Protein AF-A0A6A2ZGZ4-F1 (afdb_monomer_lite)

Secondary structure (DSSP, 8-state):
--------SSHHHHHHHHHHHHHHHHHTTS--PPP-----------------------------------------------PPP-PPP----------------------S-SSHHHHHHHHHHHHHHHHHHHHHHHHHHHHHHHHHHHHHHHHHHHHHHHHHHHHHHHHHHHHHHHHHHHHHHHHHHHHHHHHHHHHHHHHHHHHHHHHHHHHHHHHHHHHHHHHHHHHHHHHHHHHHHHHHHHHHHHHHHHHHHHHHHHHTT-

pLDDT: mean 76.28, std 23.58, range [39.62, 98.88]

Sequence (266 aa):
MSKNSSSSSSFASASISASQDYYYASQARFGFYPPYHTSIGLRRLGLEAHGTQVDSVTTVMASNTISISSPYFECGSQSVFSAPPLEQPNEDEDDNDPTGSIHPATPLQAEFRKGGDAHLIREIEALKAKLEELETDCNELSDENLELLLKIKETNGGIAELEAEVTIVVNELAQKRTDIQTLETTMQSKEVEIMELRLNRSKLEVKCKSLRREITELQATNETLIEECNSIKQLAEELRKEKSQLEEHCANPEDKLRGFYITDTV

Structure (mmCIF, N/CA/C/O backbone):
data_AF-A0A6A2ZGZ4-F1
#
_entry.id   AF-A0A6A2ZGZ4-F1
#
loop_
_atom_site.group_PDB
_atom_site.id
_atom_site.type_symbol
_atom_site.label_atom_id
_atom_site.label_alt_id
_atom_site.label_comp_id
_atom_site.label_asym_id
_atom_site.label_entity_id
_atom_site.label_seq_id
_atom_site.pdbx_PDB_ins_code
_atom_site.Cartn_x
_atom_site.Cartn_y
_atom_site.Cartn_z
_atom_site.occupancy
_atom_site.B_iso_or_equiv
_atom_site.auth_seq_id
_atom_site.auth_comp_id
_atom_site.auth_asym_id
_atom_site.auth_atom_id
_atom_site.pdbx_PDB_model_num
ATOM 1 N N . MET A 1 1 ? -37.500 21.120 48.256 1.00 44.12 1 MET A N 1
ATOM 2 C CA . MET A 1 1 ? -36.199 21.704 47.859 1.00 44.12 1 MET A CA 1
ATOM 3 C C . MET A 1 1 ? -35.855 21.149 46.486 1.00 44.12 1 MET A C 1
ATOM 5 O O . MET A 1 1 ? -35.441 20.006 46.394 1.00 44.12 1 MET A O 1
ATOM 9 N N . SER A 1 2 ? -36.125 21.915 45.428 1.00 48.38 2 SER A N 1
ATOM 10 C CA . SER A 1 2 ? -35.903 21.500 44.036 1.00 48.38 2 SER A CA 1
ATOM 11 C C . SER A 1 2 ? -34.539 21.982 43.560 1.00 48.38 2 SER A C 1
ATOM 13 O O . SER A 1 2 ? -34.285 23.185 43.620 1.00 48.38 2 SER A O 1
ATOM 15 N N . LYS A 1 3 ? -33.682 21.078 43.071 1.00 51.94 3 LYS A N 1
ATOM 16 C CA . LYS A 1 3 ? -32.494 21.441 42.286 1.00 51.94 3 LYS A CA 1
ATOM 17 C C . LYS A 1 3 ? -32.239 20.439 41.152 1.00 51.94 3 LYS A C 1
ATOM 19 O O . LYS A 1 3 ? -31.804 19.322 41.383 1.00 51.94 3 LYS A O 1
ATOM 24 N N . ASN A 1 4 ? -32.506 20.942 39.949 1.00 45.28 4 ASN A N 1
ATOM 25 C CA . ASN A 1 4 ? -31.699 20.886 38.729 1.00 45.28 4 ASN A CA 1
ATOM 26 C C . ASN A 1 4 ? -31.278 19.525 38.154 1.00 45.28 4 ASN A C 1
ATOM 28 O O . ASN A 1 4 ? -30.221 18.988 38.466 1.00 45.28 4 ASN A O 1
ATOM 32 N N . SER A 1 5 ? -32.041 19.100 37.149 1.00 58.09 5 SER A N 1
ATOM 33 C CA . SER A 1 5 ? -31.683 18.127 36.119 1.00 58.09 5 SER A CA 1
ATOM 34 C C . SER A 1 5 ? -31.659 18.825 34.754 1.00 58.09 5 SER A C 1
ATOM 36 O O . SER A 1 5 ? -32.717 19.219 34.273 1.00 58.09 5 SER A O 1
ATOM 38 N N . SER A 1 6 ? -30.482 19.023 34.138 1.00 5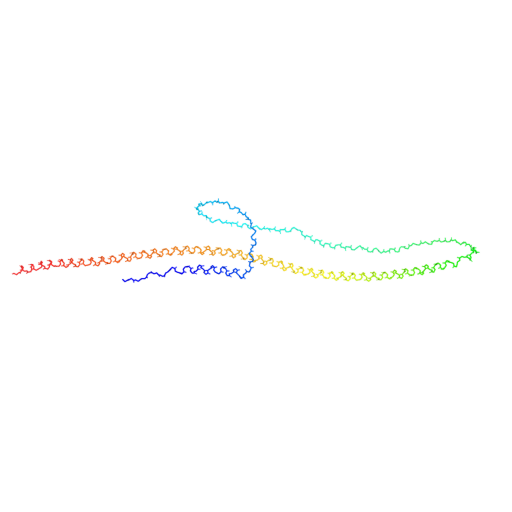4.91 6 SER A N 1
ATOM 39 C CA . SER A 1 6 ? -30.297 19.165 32.668 1.00 54.91 6 SER A CA 1
ATOM 40 C C . SER A 1 6 ? -28.887 19.646 32.286 1.00 54.91 6 SER A C 1
ATOM 42 O O . SER A 1 6 ? -28.683 20.824 32.007 1.00 54.91 6 SER A O 1
ATOM 44 N N . SER A 1 7 ? -27.888 18.753 32.223 1.00 53.38 7 SER A N 1
ATOM 45 C CA . SER A 1 7 ? -26.641 19.018 31.466 1.00 53.38 7 SER A CA 1
ATOM 46 C C . SER A 1 7 ? -25.874 17.724 31.131 1.00 53.38 7 SER A C 1
ATOM 48 O O . SER A 1 7 ? -24.863 17.425 31.756 1.00 53.38 7 SER A O 1
ATOM 50 N N . SER A 1 8 ? -26.323 16.913 30.166 1.00 51.22 8 SER A N 1
ATOM 51 C CA . SER A 1 8 ? -25.522 15.737 29.752 1.00 51.22 8 SER A CA 1
ATOM 52 C C . SER A 1 8 ? -25.652 15.271 28.294 1.00 51.22 8 SER A C 1
ATOM 54 O O . SER A 1 8 ? -24.999 14.301 27.927 1.00 51.22 8 SER A O 1
ATOM 56 N N . SER A 1 9 ? -26.383 15.965 27.409 1.00 50.72 9 SER A N 1
ATOM 57 C CA . SER A 1 9 ? -26.559 15.511 26.010 1.00 50.72 9 SER A CA 1
ATOM 58 C C . SER A 1 9 ? -25.683 16.205 24.950 1.00 50.72 9 SER A C 1
ATOM 60 O O . SER A 1 9 ? -25.812 15.901 23.769 1.00 50.72 9 SER A O 1
ATOM 62 N N . SER A 1 10 ? -24.771 17.111 25.326 1.00 51.66 10 SER A N 1
ATOM 63 C CA . SER A 1 10 ? -24.031 17.955 24.361 1.00 51.66 10 SER A CA 1
ATOM 64 C C . SER A 1 10 ? -22.701 17.360 23.851 1.00 51.66 10 SER A C 1
ATOM 66 O O . SER A 1 10 ? -22.228 17.714 22.774 1.00 51.66 10 SER A O 1
ATOM 68 N N . PHE A 1 11 ? -22.091 16.406 24.564 1.00 50.50 11 PHE A N 1
ATOM 69 C CA . PHE A 1 11 ? -20.729 15.951 24.233 1.00 50.50 11 PHE A CA 1
ATOM 70 C C . PHE A 1 11 ? -20.638 14.908 23.104 1.00 50.50 11 PHE A C 1
ATOM 72 O O . PHE A 1 11 ? -19.572 14.749 22.512 1.00 50.50 11 PHE A O 1
ATOM 79 N N . ALA A 1 12 ? -21.729 14.216 22.763 1.00 50.53 12 ALA A N 1
ATOM 80 C CA . ALA A 1 12 ? -21.699 13.171 21.733 1.00 50.53 12 ALA A CA 1
ATOM 81 C C . ALA A 1 12 ? -21.715 13.733 20.297 1.00 50.53 12 ALA A C 1
ATOM 83 O O . ALA A 1 12 ? -21.123 13.141 19.397 1.00 50.53 12 ALA A O 1
ATOM 84 N N . SER A 1 13 ? -22.332 14.897 20.081 1.00 48.72 13 SER A N 1
ATOM 85 C CA . SER A 1 13 ? -22.483 15.486 18.743 1.00 48.72 13 SER A CA 1
ATOM 86 C C . SER A 1 13 ? -21.216 16.198 18.254 1.00 48.72 13 SER A C 1
ATOM 88 O O . SER A 1 13 ? -20.946 16.220 17.057 1.00 48.72 13 SER A O 1
ATOM 90 N N . ALA A 1 14 ? -20.389 16.719 19.167 1.00 48.56 14 ALA A N 1
ATOM 91 C CA . ALA A 1 14 ? -19.149 17.418 18.816 1.00 48.56 14 ALA A CA 1
ATOM 92 C C . ALA A 1 14 ? -18.042 16.478 18.292 1.00 48.56 14 ALA A C 1
ATOM 94 O O . ALA A 1 14 ? -17.164 16.905 17.546 1.00 48.56 14 ALA A O 1
ATOM 95 N N . SER A 1 15 ? -18.087 15.187 18.642 1.00 49.72 15 SER A N 1
ATOM 96 C CA . SER A 1 15 ? -17.051 14.221 18.250 1.00 49.72 15 SER A CA 1
ATOM 97 C C . SER A 1 15 ? -17.233 13.682 16.822 1.00 49.72 15 SER A C 1
ATOM 99 O O . SER A 1 15 ? -16.262 13.256 16.201 1.00 49.72 15 SER A O 1
ATOM 101 N N . ILE A 1 16 ? -18.448 13.756 16.265 1.00 50.38 16 ILE A N 1
ATOM 102 C CA . ILE A 1 16 ? -18.738 13.291 14.899 1.00 50.38 16 ILE A CA 1
ATOM 103 C C . ILE A 1 16 ? -18.297 14.337 13.860 1.00 50.38 16 ILE A C 1
ATOM 105 O O . ILE A 1 16 ? -17.624 13.971 12.895 1.00 50.38 16 ILE A O 1
ATOM 109 N N . SER A 1 17 ? -18.550 15.632 14.092 1.00 52.84 17 SER A N 1
ATOM 110 C CA . SER A 1 17 ? -18.173 16.700 13.146 1.00 52.84 17 SER A CA 1
ATOM 111 C C . SER A 1 17 ? -16.658 16.851 12.961 1.00 52.84 17 SER A C 1
ATOM 113 O O . SER A 1 17 ? -16.195 16.981 11.832 1.00 52.84 17 SER A O 1
ATOM 115 N N . ALA A 1 18 ? -15.859 16.708 14.025 1.00 53.66 18 ALA A N 1
ATOM 116 C CA . ALA A 1 18 ? -14.399 16.823 13.926 1.00 53.66 18 ALA A CA 1
ATOM 117 C C . ALA A 1 18 ? -13.746 15.710 13.076 1.00 53.66 18 ALA A C 1
ATOM 119 O O . ALA A 1 18 ? -12.681 15.914 12.495 1.00 53.66 18 ALA A O 1
ATOM 120 N N . SER A 1 19 ? -14.380 14.535 12.976 1.00 54.47 19 SER A N 1
ATOM 121 C CA . SER A 1 19 ? -13.875 13.428 12.149 1.00 54.47 19 SER A CA 1
ATOM 122 C C . SER A 1 19 ? -14.155 13.621 10.654 1.00 54.47 19 SER A C 1
ATOM 124 O O . SER A 1 19 ? -13.390 13.150 9.812 1.00 54.47 19 SER A O 1
ATOM 126 N N . GLN A 1 20 ? -15.219 14.355 10.322 1.00 52.62 20 GLN A N 1
ATOM 127 C CA . GLN A 1 20 ? -15.644 14.601 8.947 1.00 52.62 20 GLN A CA 1
ATOM 128 C C . GLN A 1 20 ? -14.815 15.722 8.302 1.00 52.62 20 GLN A C 1
ATOM 130 O O . GLN A 1 20 ? -14.422 15.605 7.140 1.00 52.62 20 GLN A O 1
ATOM 135 N N . ASP A 1 21 ? -14.428 16.731 9.087 1.00 52.94 21 ASP A N 1
ATOM 136 C CA . ASP A 1 21 ? -13.554 17.819 8.631 1.00 52.94 21 ASP A CA 1
ATOM 137 C C . ASP A 1 21 ? -12.118 17.337 8.340 1.00 52.94 21 ASP A C 1
ATOM 139 O O . ASP A 1 21 ? -11.475 17.810 7.400 1.00 52.94 21 ASP A O 1
ATOM 143 N N . TYR A 1 22 ? -11.627 16.323 9.065 1.00 56.28 22 TYR A N 1
ATOM 144 C CA . TYR A 1 22 ? -10.311 15.721 8.798 1.00 56.28 22 TYR A CA 1
ATOM 145 C C . TYR A 1 22 ? -10.276 14.915 7.488 1.00 56.28 22 TYR A C 1
ATOM 147 O O . TYR A 1 22 ? -9.238 14.849 6.820 1.00 56.28 22 TYR A O 1
ATOM 155 N N . TYR A 1 23 ? -11.408 14.329 7.086 1.00 55.38 23 TYR A N 1
ATOM 156 C CA . TYR A 1 23 ? -11.523 13.574 5.835 1.00 55.38 23 TYR A CA 1
ATOM 157 C C . TYR A 1 23 ? -11.521 14.492 4.599 1.00 55.38 23 TYR A C 1
ATOM 159 O O . TYR A 1 23 ? -10.904 14.163 3.588 1.00 55.38 23 TYR A O 1
ATOM 167 N N . TYR A 1 24 ? -12.123 15.683 4.687 1.00 57.22 24 TYR A N 1
ATOM 168 C CA . TYR A 1 24 ? -12.085 16.657 3.588 1.00 57.22 24 TYR A CA 1
ATOM 169 C C . TYR A 1 24 ? -10.772 17.455 3.529 1.00 57.22 24 TYR A C 1
ATOM 171 O O . TYR A 1 24 ? -10.278 17.738 2.437 1.00 57.22 24 TYR A O 1
ATOM 179 N N . ALA A 1 25 ? -10.141 17.754 4.669 1.00 57.72 25 ALA A N 1
ATOM 180 C CA . ALA A 1 25 ? -8.853 18.456 4.689 1.00 57.72 25 ALA A CA 1
ATOM 181 C C . ALA A 1 25 ? -7.685 17.611 4.135 1.00 57.72 25 ALA A C 1
ATOM 183 O O . ALA A 1 25 ? -6.720 18.159 3.601 1.00 57.72 25 ALA A O 1
ATOM 184 N N . SER A 1 26 ? -7.772 16.279 4.218 1.00 54.78 26 SER A N 1
ATOM 185 C CA . SER A 1 26 ? -6.750 15.368 3.683 1.00 54.78 26 SER A CA 1
ATOM 186 C C . SER A 1 26 ? -6.832 15.181 2.159 1.00 54.78 26 SER A C 1
ATOM 188 O O . SER A 1 26 ? -5.796 14.970 1.529 1.00 54.78 26 SER A O 1
ATOM 190 N N . GLN A 1 27 ? -8.005 15.375 1.539 1.00 54.06 27 GLN A N 1
ATOM 191 C CA . GLN A 1 27 ? -8.154 15.367 0.072 1.00 54.06 27 GLN A CA 1
ATOM 192 C C . GLN A 1 27 ? -7.595 16.626 -0.610 1.00 54.06 27 GLN A C 1
ATOM 194 O O . GLN A 1 27 ? -7.210 16.571 -1.772 1.00 54.06 27 GLN A O 1
ATOM 199 N N . ALA A 1 28 ? -7.481 17.754 0.099 1.00 55.34 28 ALA A N 1
ATOM 200 C CA . ALA A 1 28 ? -6.972 18.999 -0.486 1.00 55.34 28 ALA A CA 1
ATOM 201 C C . ALA A 1 28 ? -5.435 19.048 -0.625 1.00 55.34 28 ALA A C 1
ATOM 203 O O . ALA A 1 28 ? -4.909 19.934 -1.297 1.00 55.34 28 ALA A O 1
ATOM 204 N N . ARG A 1 29 ? -4.695 18.126 0.012 1.00 53.16 29 ARG A N 1
ATOM 205 C CA . ARG A 1 29 ? -3.217 18.147 0.044 1.00 53.16 29 ARG A CA 1
ATOM 206 C C . ARG A 1 29 ? -2.537 17.146 -0.883 1.00 53.16 29 ARG A C 1
ATOM 208 O O . ARG A 1 29 ? -1.363 17.323 -1.191 1.00 53.16 29 ARG A O 1
ATOM 215 N N . PHE A 1 30 ? -3.263 16.138 -1.347 1.00 51.88 30 PHE A N 1
ATOM 216 C CA . PHE A 1 30 ? -2.820 15.241 -2.406 1.00 51.88 30 PHE A CA 1
ATOM 217 C C . PHE A 1 30 ? -3.716 15.503 -3.606 1.00 51.88 30 PHE A C 1
ATOM 219 O O . PHE A 1 30 ? -4.877 15.115 -3.589 1.00 51.88 30 PHE A O 1
ATOM 226 N N . GLY A 1 31 ? -3.194 16.209 -4.612 1.00 47.81 31 GLY A N 1
ATOM 227 C CA . GLY A 1 31 ? -3.892 16.549 -5.853 1.00 47.81 31 GLY A CA 1
ATOM 228 C C . GLY A 1 31 ? -4.249 15.321 -6.691 1.00 47.81 31 GLY A C 1
ATOM 229 O O . GLY A 1 31 ? -3.708 15.122 -7.775 1.00 47.81 31 GLY A O 1
ATOM 230 N N . PHE A 1 32 ? -5.164 14.497 -6.190 1.00 52.84 32 PHE A N 1
ATOM 231 C CA . PHE A 1 32 ? -5.819 13.458 -6.956 1.00 52.84 32 PHE A CA 1
ATOM 232 C C . PHE A 1 32 ? -6.836 14.136 -7.867 1.00 52.84 32 PHE A C 1
ATOM 234 O O . PHE A 1 32 ? -7.884 14.612 -7.431 1.00 52.84 32 PHE A O 1
ATOM 241 N N . TYR A 1 33 ? -6.490 14.198 -9.149 1.00 54.84 33 TYR A N 1
ATOM 242 C CA . TYR A 1 33 ? -7.451 14.431 -10.216 1.00 54.84 33 TYR A CA 1
ATOM 243 C C . TYR A 1 33 ? -8.665 13.508 -10.009 1.00 54.84 33 TYR A C 1
ATOM 245 O O . TYR A 1 33 ? -8.472 12.305 -9.798 1.00 54.84 33 TYR A O 1
ATOM 253 N N . PRO A 1 34 ? -9.908 14.020 -10.073 1.00 54.41 34 PRO A N 1
ATOM 254 C CA . PRO A 1 34 ? -11.071 13.151 -10.076 1.00 54.41 34 PRO A CA 1
ATOM 255 C C . PRO A 1 34 ? -10.994 12.238 -11.311 1.00 54.41 34 PRO A C 1
ATOM 257 O O . PRO A 1 34 ? -10.660 12.712 -12.403 1.00 54.41 34 PRO A O 1
ATOM 260 N N . PRO A 1 35 ? -11.278 10.934 -11.168 1.00 56.50 35 PRO A N 1
ATOM 261 C CA . PRO A 1 35 ? -11.291 10.029 -12.300 1.00 56.50 35 PRO A CA 1
ATOM 262 C C . PRO A 1 35 ? -12.404 10.470 -13.251 1.00 56.50 35 PRO A C 1
ATOM 264 O O . PRO A 1 35 ? -13.530 10.745 -12.832 1.00 56.50 35 PRO A O 1
ATOM 267 N N . TYR A 1 36 ? -12.092 10.539 -14.543 1.00 51.44 36 TYR A N 1
ATOM 268 C CA . TYR A 1 36 ? -13.096 10.680 -15.588 1.00 51.44 36 TYR A CA 1
ATOM 269 C C . TYR A 1 36 ? -14.053 9.487 -15.497 1.00 51.44 36 TYR A C 1
ATOM 271 O O . TYR A 1 36 ? -13.779 8.405 -16.010 1.00 51.44 36 TYR A O 1
ATOM 279 N N . HIS A 1 37 ? -15.178 9.670 -14.812 1.00 41.06 37 HIS A N 1
ATOM 280 C CA . HIS A 1 37 ? -16.272 8.719 -14.841 1.00 41.06 37 HIS A CA 1
ATOM 281 C C . HIS A 1 37 ? -16.877 8.749 -16.245 1.00 41.06 37 HIS A C 1
ATOM 283 O O . HIS A 1 37 ? -17.652 9.642 -16.597 1.00 41.06 37 HIS A O 1
ATOM 289 N N . THR A 1 38 ? -16.526 7.758 -17.063 1.00 47.50 38 THR A N 1
ATOM 290 C CA . THR A 1 38 ? -17.286 7.418 -18.261 1.00 47.50 38 THR A CA 1
ATOM 291 C C . THR A 1 38 ? -18.704 7.082 -17.809 1.00 47.50 38 THR A C 1
ATOM 293 O O . THR A 1 38 ? -18.952 6.070 -17.156 1.00 47.50 38 THR A O 1
ATOM 296 N N . SER A 1 39 ? -19.634 7.989 -18.088 1.00 44.69 39 SER A N 1
ATOM 297 C CA . SER A 1 39 ? -21.032 7.865 -17.697 1.00 44.69 39 SER A CA 1
ATOM 298 C C . SER A 1 39 ? -21.705 6.797 -18.559 1.00 44.69 39 SER A C 1
ATOM 300 O O . SER A 1 39 ? -22.273 7.097 -19.607 1.00 44.69 39 SER A O 1
ATOM 302 N N . ILE A 1 40 ? -21.641 5.534 -18.132 1.00 44.53 40 ILE A N 1
ATOM 303 C CA . ILE A 1 40 ? -22.536 4.491 -18.639 1.00 44.53 40 ILE A CA 1
ATOM 304 C C . ILE A 1 40 ? -23.911 4.765 -18.029 1.00 44.53 40 ILE A C 1
ATOM 306 O O . ILE A 1 40 ? -24.164 4.512 -16.852 1.00 44.53 40 ILE A O 1
ATOM 310 N N . GLY A 1 41 ? -24.791 5.347 -18.843 1.00 44.47 41 GLY A N 1
ATOM 311 C CA . GLY A 1 41 ? -26.184 5.597 -18.503 1.00 44.47 41 GLY A CA 1
ATOM 312 C C . GLY A 1 41 ? -26.950 4.291 -18.307 1.00 44.47 41 GLY A C 1
ATOM 313 O O . GLY A 1 41 ? -27.527 3.753 -19.250 1.00 44.47 41 GLY A O 1
ATOM 314 N N . LEU A 1 42 ? -26.998 3.800 -17.070 1.00 43.66 42 LEU A N 1
ATOM 315 C CA . LEU A 1 42 ? -27.951 2.778 -16.656 1.00 43.66 42 LEU A CA 1
ATOM 316 C C . LEU A 1 42 ? -29.307 3.443 -16.409 1.00 43.66 42 LEU A C 1
ATOM 318 O O . LEU A 1 42 ? -29.495 4.216 -15.467 1.00 43.66 42 LEU A O 1
ATOM 322 N N . ARG A 1 43 ? -30.260 3.158 -17.302 1.00 45.44 43 ARG A N 1
ATOM 323 C CA . ARG A 1 43 ? -31.654 3.574 -17.149 1.00 45.44 43 ARG A CA 1
ATOM 324 C C . ARG A 1 43 ? -32.227 2.966 -15.874 1.00 45.44 43 ARG A C 1
ATOM 326 O O . ARG A 1 43 ? -32.240 1.755 -15.685 1.00 45.44 43 ARG A O 1
ATOM 333 N N . ARG A 1 44 ? -32.739 3.867 -15.045 1.00 43.59 44 ARG A N 1
ATOM 334 C CA . ARG A 1 44 ? -33.571 3.645 -13.868 1.00 43.59 44 ARG A CA 1
ATOM 335 C C . ARG A 1 44 ? -34.799 2.799 -14.238 1.00 43.59 44 ARG A C 1
ATOM 337 O O . ARG A 1 44 ? -35.734 3.321 -14.837 1.00 43.59 44 ARG A O 1
ATOM 344 N N . LEU A 1 45 ? -34.805 1.522 -13.861 1.00 48.12 45 LEU A N 1
ATOM 345 C CA . LEU A 1 45 ? -36.042 0.769 -13.653 1.00 48.12 45 LEU A CA 1
ATOM 346 C C . LEU A 1 45 ? -36.421 0.931 -12.182 1.00 48.12 45 LEU A C 1
ATOM 348 O O . LEU A 1 45 ? -35.658 0.565 -11.290 1.00 48.12 45 LEU A O 1
ATOM 352 N N . GLY A 1 46 ? -37.562 1.577 -11.948 1.00 49.84 46 GLY A N 1
ATOM 353 C CA . GLY A 1 46 ? -38.152 1.706 -10.626 1.00 49.84 46 GLY A CA 1
ATOM 354 C C . GLY A 1 46 ? -38.644 0.347 -10.147 1.00 49.84 46 GLY A C 1
ATOM 355 O O . GLY A 1 46 ? -39.453 -0.288 -10.817 1.00 49.84 46 GLY A O 1
ATOM 356 N N . LEU A 1 47 ? -38.152 -0.075 -8.989 1.00 44.72 47 LEU A N 1
ATOM 357 C CA . LEU A 1 47 ? -38.745 -1.134 -8.190 1.00 44.72 47 LEU A CA 1
ATOM 358 C C . LEU A 1 47 ? -38.889 -0.586 -6.776 1.00 44.72 47 LEU A C 1
ATOM 360 O O . LEU A 1 47 ? -37.916 -0.202 -6.125 1.00 44.72 47 LEU A O 1
ATOM 364 N N . GLU A 1 48 ? -40.151 -0.439 -6.398 1.00 47.47 48 GLU A N 1
ATOM 365 C CA . GLU A 1 48 ? -40.616 0.065 -5.120 1.00 47.47 48 GLU A CA 1
ATOM 366 C C . GLU A 1 48 ? -40.322 -0.924 -3.987 1.00 47.47 48 GLU A C 1
ATOM 368 O O . GLU A 1 48 ? -40.065 -2.110 -4.188 1.00 47.47 48 GLU A O 1
ATOM 373 N N . ALA A 1 49 ? -40.325 -0.357 -2.786 1.00 53.59 49 ALA A N 1
ATOM 374 C CA . ALA A 1 49 ? -39.937 -0.929 -1.513 1.00 53.59 49 ALA A CA 1
ATOM 375 C C . ALA A 1 49 ? -40.552 -2.298 -1.188 1.00 53.59 49 ALA A C 1
ATOM 377 O O . ALA A 1 49 ? -41.742 -2.502 -1.370 1.00 53.59 49 ALA A O 1
ATOM 378 N N . HIS A 1 50 ? -39.771 -3.147 -0.517 1.00 39.94 50 HIS A N 1
ATOM 379 C CA . HIS A 1 50 ? -40.163 -3.720 0.770 1.00 39.94 50 HIS A CA 1
ATOM 380 C C . HIS A 1 50 ? -38.902 -4.092 1.555 1.00 39.94 50 HIS A C 1
ATOM 382 O O . HIS A 1 50 ? -37.966 -4.688 1.027 1.00 39.94 50 HIS A O 1
ATOM 388 N N . GLY A 1 51 ? -38.858 -3.644 2.809 1.00 53.59 51 GLY A N 1
ATOM 389 C CA . GLY A 1 51 ? -37.731 -3.852 3.700 1.00 53.59 51 GLY A CA 1
ATOM 390 C C . GLY A 1 51 ? -37.624 -5.299 4.150 1.00 53.59 51 GLY A C 1
ATOM 391 O O . GLY A 1 51 ? -38.549 -5.826 4.759 1.00 53.59 51 GLY A O 1
ATOM 392 N N . THR A 1 52 ? -36.445 -5.875 3.942 1.00 47.25 52 THR A N 1
ATOM 393 C CA . THR A 1 52 ? -35.931 -6.965 4.763 1.00 47.25 52 THR A CA 1
ATOM 394 C C . THR A 1 52 ? -34.407 -6.951 4.702 1.00 47.25 52 THR A C 1
ATOM 396 O O . THR A 1 52 ? -33.805 -6.922 3.634 1.00 47.25 52 THR A O 1
ATOM 399 N N . GLN A 1 53 ? -33.827 -6.879 5.897 1.00 51.28 53 GLN A N 1
ATOM 400 C CA . GLN A 1 53 ? -32.488 -7.285 6.320 1.00 51.28 53 GLN A CA 1
ATOM 401 C C . GLN A 1 53 ? -31.642 -7.992 5.243 1.00 51.28 53 GLN A C 1
ATOM 403 O O . GLN A 1 53 ? -31.925 -9.126 4.870 1.00 51.28 53 GLN A O 1
ATOM 408 N N . VAL A 1 54 ? -30.588 -7.321 4.770 1.00 39.62 54 VAL A N 1
ATOM 409 C CA . VAL A 1 54 ? -29.598 -7.908 3.859 1.00 39.62 54 VAL A CA 1
ATOM 410 C C . VAL A 1 54 ? -28.370 -8.288 4.674 1.00 39.62 54 VAL A C 1
ATOM 412 O O . VAL A 1 54 ? -27.628 -7.423 5.145 1.00 39.62 54 VAL A O 1
ATOM 415 N N . ASP A 1 55 ? -28.201 -9.596 4.850 1.00 43.97 55 ASP A N 1
ATOM 416 C CA . ASP A 1 55 ? -26.967 -10.221 5.300 1.00 43.97 55 ASP A CA 1
ATOM 417 C C . ASP A 1 55 ? -25.797 -9.806 4.402 1.00 43.97 55 ASP A C 1
ATOM 419 O O . ASP A 1 55 ? -25.916 -9.655 3.184 1.00 43.97 55 ASP A O 1
ATOM 423 N N . SER A 1 56 ? -24.647 -9.604 5.037 1.00 42.84 56 SER A N 1
ATOM 424 C CA . SER A 1 56 ? -23.396 -9.196 4.415 1.00 42.84 56 SER A CA 1
ATOM 425 C C . SER A 1 56 ? -22.994 -10.143 3.281 1.00 42.84 56 SER A C 1
ATOM 427 O O . SER A 1 56 ? -22.519 -11.252 3.525 1.00 42.84 56 SER A O 1
ATOM 429 N N . VAL A 1 57 ? -23.129 -9.682 2.038 1.00 41.91 57 VAL A N 1
ATOM 430 C CA . VAL A 1 57 ? -22.544 -10.336 0.867 1.00 41.91 57 VAL A CA 1
ATOM 431 C C . VAL A 1 57 ? -21.033 -10.126 0.918 1.00 41.91 57 VAL A C 1
ATOM 433 O O . VAL A 1 57 ? -20.513 -9.048 0.634 1.00 41.91 57 VAL A O 1
ATOM 436 N N . THR A 1 58 ? -20.326 -11.174 1.326 1.00 47.53 58 THR A N 1
ATOM 437 C CA . THR A 1 58 ? -18.879 -11.312 1.181 1.00 47.53 58 THR A CA 1
ATOM 438 C C . THR A 1 58 ? -18.557 -11.459 -0.306 1.00 47.53 58 THR A C 1
ATOM 440 O O . THR A 1 58 ? -18.562 -12.557 -0.857 1.00 47.53 58 THR A O 1
ATOM 443 N N . THR A 1 59 ? -18.305 -10.339 -0.978 1.00 55.16 59 THR A N 1
ATOM 444 C CA . THR A 1 59 ? -17.753 -10.325 -2.336 1.00 55.16 59 THR A CA 1
ATOM 445 C C . THR A 1 59 ? -16.304 -10.801 -2.276 1.00 55.16 59 THR A C 1
ATOM 447 O O . THR A 1 59 ? -15.402 -10.055 -1.899 1.00 55.16 59 THR A O 1
ATOM 450 N N . VAL A 1 60 ? -16.088 -12.068 -2.625 1.00 43.75 60 VAL A N 1
ATOM 451 C CA . VAL A 1 60 ? -14.764 -12.649 -2.856 1.00 43.75 60 VAL A CA 1
ATOM 452 C C . VAL A 1 60 ? -14.232 -12.067 -4.164 1.00 43.75 60 VAL A C 1
ATOM 454 O O . VAL A 1 60 ? -14.642 -12.468 -5.250 1.00 43.75 60 VAL A O 1
ATOM 457 N N . MET A 1 61 ? -13.342 -11.081 -4.060 1.00 46.91 61 MET A N 1
ATOM 458 C CA . MET A 1 61 ? -12.534 -10.625 -5.188 1.00 46.91 61 MET A CA 1
ATOM 459 C C . MET A 1 61 ? -11.533 -11.734 -5.518 1.00 46.91 61 MET A C 1
ATOM 461 O O . MET A 1 61 ? -10.530 -11.908 -4.830 1.00 46.91 61 MET A O 1
ATOM 465 N N . ALA A 1 62 ? -11.843 -12.528 -6.541 1.00 43.47 62 ALA A N 1
ATOM 466 C CA . ALA A 1 62 ? -10.904 -13.473 -7.118 1.00 43.47 62 ALA A CA 1
ATOM 467 C C . ALA A 1 62 ? -9.772 -12.691 -7.802 1.00 43.47 62 ALA A C 1
ATOM 469 O O . ALA A 1 62 ? -9.995 -11.969 -8.775 1.00 43.47 62 ALA A O 1
ATOM 470 N N . SER A 1 63 ? -8.561 -12.825 -7.267 1.00 40.53 63 SER A N 1
ATOM 471 C CA . SER A 1 63 ? -7.330 -12.318 -7.863 1.00 40.53 63 SER A CA 1
ATOM 472 C C . SER A 1 63 ? -7.096 -12.988 -9.218 1.00 40.53 63 SER A C 1
ATOM 474 O O . SER A 1 63 ? -6.621 -14.119 -9.288 1.00 40.53 63 SER A O 1
ATOM 476 N N . ASN A 1 64 ? -7.418 -12.285 -10.304 1.00 40.75 64 ASN A N 1
ATOM 477 C CA . ASN A 1 64 ? -6.963 -12.644 -11.643 1.00 40.75 64 ASN A CA 1
ATOM 478 C C . ASN A 1 64 ? -5.466 -12.325 -11.751 1.00 40.75 64 ASN A C 1
ATOM 480 O O . ASN A 1 64 ? -5.070 -11.212 -12.093 1.00 40.75 64 ASN A O 1
ATOM 484 N N . THR A 1 65 ? -4.625 -13.311 -11.462 1.00 43.62 65 THR A N 1
ATOM 485 C CA . THR A 1 65 ? -3.219 -13.321 -11.864 1.00 43.62 65 THR A CA 1
ATOM 486 C C . THR A 1 65 ? -3.145 -13.498 -13.379 1.00 43.62 65 THR A C 1
ATOM 488 O O . THR A 1 65 ? -3.167 -14.610 -13.904 1.00 43.62 65 THR A O 1
ATOM 491 N N . ILE A 1 66 ? -3.059 -12.388 -14.112 1.00 45.34 66 ILE A N 1
ATOM 492 C CA . ILE A 1 66 ? -2.678 -12.414 -15.527 1.00 45.34 66 ILE A CA 1
ATOM 493 C C . ILE A 1 66 ? -1.171 -12.690 -15.576 1.00 45.34 66 ILE A C 1
ATOM 495 O O . ILE A 1 66 ? -0.342 -11.781 -15.563 1.00 45.34 66 ILE A O 1
ATOM 499 N N . SER A 1 67 ? -0.812 -13.974 -15.595 1.00 45.06 67 SER A N 1
ATOM 500 C CA . SER A 1 67 ? 0.515 -14.432 -16.001 1.00 45.06 67 SER A CA 1
ATOM 501 C C . SER A 1 67 ? 0.697 -14.139 -17.487 1.00 45.06 67 SER A C 1
ATOM 503 O O . SER A 1 67 ? 0.378 -14.959 -18.343 1.00 45.06 67 SER A O 1
ATOM 505 N N . ILE A 1 68 ? 1.235 -12.963 -17.799 1.00 44.28 68 ILE A N 1
ATOM 506 C CA . ILE A 1 68 ? 1.822 -12.678 -19.110 1.00 44.28 68 ILE A CA 1
ATOM 507 C C . ILE A 1 68 ? 3.174 -13.395 -19.169 1.00 44.28 68 ILE A C 1
ATOM 509 O O . ILE A 1 68 ? 4.231 -12.827 -18.902 1.00 44.28 68 ILE A O 1
ATOM 513 N N . SER A 1 69 ? 3.116 -14.697 -19.457 1.00 43.78 69 SER A N 1
ATOM 514 C CA . SER A 1 69 ? 4.245 -15.429 -20.018 1.00 43.78 69 SER A CA 1
ATOM 515 C C . SER A 1 69 ? 4.494 -14.835 -21.401 1.00 43.78 69 SER A C 1
ATOM 517 O O . SER A 1 69 ? 3.709 -15.035 -22.326 1.00 43.78 69 SER A O 1
ATOM 519 N N . SER A 1 70 ? 5.532 -14.008 -21.500 1.00 43.22 70 SER A N 1
ATOM 520 C CA . SER A 1 70 ? 6.015 -13.477 -22.770 1.00 43.22 70 SER A CA 1
ATOM 521 C C . SER A 1 70 ? 6.670 -14.629 -23.536 1.00 43.22 70 SER A C 1
ATOM 523 O O . SER A 1 70 ? 7.653 -15.182 -23.034 1.00 43.22 70 SER A O 1
ATOM 525 N N . PRO A 1 71 ? 6.161 -15.031 -24.712 1.00 55.09 71 PRO A N 1
ATOM 526 C CA . PRO A 1 71 ? 6.821 -16.046 -25.504 1.00 55.09 71 PRO A CA 1
ATOM 527 C C . PRO A 1 71 ? 7.994 -15.396 -26.244 1.00 55.09 71 PRO A C 1
ATOM 529 O O . PRO A 1 71 ? 7.833 -14.366 -26.888 1.00 55.09 71 PRO A O 1
ATOM 532 N N . TYR A 1 72 ? 9.159 -16.031 -26.137 1.00 51.34 72 TYR A N 1
ATOM 533 C CA . TYR A 1 72 ? 10.219 -16.032 -27.144 1.00 51.34 72 TYR A CA 1
ATOM 534 C C . TYR A 1 72 ? 10.724 -14.676 -27.666 1.00 51.34 72 TYR A C 1
ATOM 536 O O . TYR A 1 72 ? 10.233 -14.134 -28.651 1.00 51.34 72 TYR A O 1
ATOM 544 N N . PHE A 1 73 ? 11.847 -14.233 -27.102 1.00 44.72 73 PHE A N 1
ATOM 545 C CA . PHE A 1 73 ? 12.883 -13.551 -27.879 1.00 44.72 73 PHE A CA 1
ATOM 546 C C . PHE A 1 73 ? 14.218 -14.266 -27.623 1.00 44.72 73 PHE A C 1
ATOM 548 O O . PHE A 1 73 ? 15.037 -13.847 -26.811 1.00 44.72 73 PHE A O 1
ATOM 555 N N . GLU A 1 74 ? 14.410 -15.407 -28.286 1.00 47.94 74 GLU A N 1
ATOM 556 C CA . GLU A 1 74 ? 15.744 -15.966 -28.522 1.00 47.94 74 GLU A CA 1
ATOM 557 C C . GLU A 1 74 ? 16.395 -15.128 -29.627 1.00 47.94 74 GLU A C 1
ATOM 559 O O . GLU A 1 74 ? 16.238 -15.404 -30.815 1.00 47.94 74 GLU A O 1
ATOM 564 N N . CYS A 1 75 ? 17.108 -14.066 -29.248 1.00 46.41 75 CYS A N 1
ATOM 565 C CA . CYS A 1 75 ? 18.039 -13.410 -30.161 1.00 46.41 75 CYS A CA 1
ATOM 566 C C . CYS A 1 75 ? 19.338 -14.226 -30.164 1.00 46.41 75 CYS A C 1
ATOM 568 O O . CYS A 1 75 ? 20.265 -13.979 -29.393 1.00 46.41 75 CYS A O 1
ATOM 570 N N . GLY A 1 76 ? 19.353 -15.281 -30.978 1.00 47.03 76 GLY A N 1
ATOM 571 C CA . GLY A 1 76 ? 20.547 -16.059 -31.274 1.00 47.03 76 GLY A CA 1
ATOM 572 C C . GLY A 1 76 ? 21.500 -15.256 -32.153 1.00 47.03 76 GLY A C 1
ATOM 573 O O . GLY A 1 76 ? 21.460 -15.365 -33.374 1.00 47.03 76 GLY A O 1
ATOM 574 N N . SER A 1 77 ? 22.386 -14.477 -31.538 1.00 52.75 77 SER A N 1
ATOM 575 C CA . SER A 1 77 ? 23.507 -13.836 -32.230 1.00 52.75 77 SER A CA 1
ATOM 576 C C . SER A 1 77 ? 24.653 -14.837 -32.419 1.00 52.75 77 SER A C 1
ATOM 578 O O . SER A 1 77 ? 25.669 -14.783 -31.731 1.00 52.75 77 SER A O 1
ATOM 580 N N . GLN A 1 78 ? 24.496 -15.778 -33.355 1.00 49.28 78 GLN A N 1
ATOM 581 C CA . GLN A 1 78 ? 25.630 -16.493 -33.948 1.00 49.28 78 GLN A CA 1
ATOM 582 C C . GLN A 1 78 ? 26.206 -15.631 -35.077 1.00 49.28 78 GLN A C 1
ATOM 584 O O . GLN A 1 78 ? 25.790 -15.735 -36.229 1.00 49.28 78 GLN A O 1
ATOM 589 N N . SER A 1 79 ? 27.173 -14.765 -34.761 1.00 52.31 79 SER A N 1
ATOM 590 C CA . SER A 1 79 ? 27.987 -14.116 -35.791 1.00 52.31 79 SER A CA 1
ATOM 591 C C . SER A 1 79 ? 29.043 -15.107 -36.291 1.00 52.31 79 SER A C 1
ATOM 593 O O . SER A 1 79 ? 30.152 -15.182 -35.764 1.00 52.31 79 SER A O 1
ATOM 595 N N . VAL A 1 80 ? 28.692 -15.891 -37.307 1.00 49.19 80 VAL A N 1
ATOM 596 C CA . VAL A 1 80 ? 29.642 -16.721 -38.061 1.00 49.19 80 VAL A CA 1
ATOM 597 C C . VAL A 1 80 ? 29.906 -16.036 -39.401 1.00 49.19 80 VAL A C 1
ATOM 599 O O . VAL A 1 80 ? 29.531 -16.528 -40.458 1.00 49.19 80 VAL A O 1
ATOM 602 N N . PHE A 1 81 ? 30.526 -14.855 -39.368 1.00 46.38 81 PHE A N 1
ATOM 603 C CA . PHE A 1 81 ? 31.160 -14.299 -40.564 1.00 46.38 81 PHE A CA 1
ATOM 604 C C . PHE A 1 81 ? 32.551 -14.921 -40.685 1.00 46.38 81 PHE A C 1
ATOM 606 O O . PHE A 1 81 ? 33.563 -14.346 -40.294 1.00 46.38 81 PHE A O 1
ATOM 613 N N . SER A 1 82 ? 32.587 -16.151 -41.194 1.00 48.31 82 SER A N 1
ATOM 614 C CA . SER A 1 82 ? 33.801 -16.701 -41.784 1.00 48.31 82 SER A CA 1
ATOM 615 C C . SER A 1 82 ? 34.074 -15.925 -43.069 1.00 48.31 82 SER A C 1
ATOM 617 O O . SER A 1 82 ? 33.361 -16.078 -44.058 1.00 48.31 82 SER A O 1
ATOM 619 N N . ALA A 1 83 ? 35.082 -15.054 -43.033 1.00 60.66 83 ALA A N 1
ATOM 620 C CA . ALA A 1 83 ? 35.633 -14.445 -44.233 1.00 60.66 83 ALA A CA 1
ATOM 621 C C . ALA A 1 83 ? 36.139 -15.557 -45.178 1.00 60.66 83 ALA A C 1
ATOM 623 O O . ALA A 1 83 ? 36.816 -16.478 -44.707 1.00 60.66 83 ALA A O 1
ATOM 624 N N . PRO A 1 84 ? 35.819 -15.515 -46.483 1.00 63.25 84 PRO A N 1
ATOM 625 C CA . PRO A 1 84 ? 36.396 -16.450 -47.437 1.00 63.25 84 PRO A CA 1
ATOM 626 C C . PRO A 1 84 ? 37.909 -16.184 -47.578 1.00 63.25 84 PRO A C 1
ATOM 628 O O . PRO A 1 84 ? 38.321 -15.019 -47.561 1.00 63.25 84 PRO A O 1
ATOM 631 N N . PRO A 1 85 ? 38.753 -17.225 -47.701 1.00 57.72 85 PRO A N 1
ATOM 632 C CA . PRO A 1 85 ? 40.179 -17.054 -47.957 1.00 57.72 85 PRO A CA 1
ATOM 633 C C . PRO A 1 85 ? 40.395 -16.355 -49.302 1.00 57.72 85 PRO A C 1
ATOM 635 O O . PRO A 1 85 ? 39.809 -16.751 -50.307 1.00 57.72 85 PRO A O 1
ATOM 638 N N . LEU A 1 86 ? 41.246 -15.330 -49.312 1.00 56.38 86 LEU A N 1
ATOM 639 C CA . LEU A 1 86 ? 41.777 -14.738 -50.536 1.00 56.38 86 LEU A CA 1
ATOM 640 C C . LEU A 1 86 ? 42.597 -15.804 -51.273 1.00 56.38 86 LEU A C 1
ATOM 642 O O . LEU A 1 86 ? 43.663 -16.203 -50.800 1.00 56.38 86 LEU A O 1
ATOM 646 N N . GLU A 1 87 ? 42.086 -16.275 -52.408 1.00 51.25 87 GLU A N 1
ATOM 647 C CA . GLU A 1 87 ? 42.863 -17.053 -53.369 1.00 51.25 87 GLU A CA 1
ATOM 648 C C . GLU A 1 87 ? 44.005 -16.175 -53.896 1.00 51.25 87 GLU A C 1
ATOM 650 O O . GLU A 1 87 ? 43.791 -15.095 -54.449 1.00 51.25 87 GLU A O 1
ATOM 655 N N . GLN A 1 88 ? 45.236 -16.628 -53.660 1.00 55.06 88 GLN A N 1
ATOM 656 C CA . GLN A 1 88 ? 46.433 -16.067 -54.273 1.00 55.06 88 GLN A CA 1
ATOM 657 C C . GLN A 1 88 ? 46.441 -16.437 -55.765 1.00 55.06 88 GLN A C 1
ATOM 659 O O . GLN A 1 88 ? 46.089 -17.572 -56.097 1.00 55.06 88 GLN A O 1
ATOM 664 N N . PRO A 1 89 ? 46.846 -15.534 -56.673 1.00 56.62 89 PRO A N 1
ATOM 665 C CA . PRO A 1 89 ? 47.010 -15.889 -58.072 1.00 56.62 89 PRO A CA 1
ATOM 666 C C . PRO A 1 89 ? 48.235 -16.802 -58.211 1.00 56.62 89 PRO A C 1
ATOM 668 O O . PRO A 1 89 ? 49.349 -16.413 -57.866 1.00 56.62 89 PRO A O 1
ATOM 671 N N . ASN A 1 90 ? 48.007 -18.024 -58.693 1.00 53.94 90 ASN A N 1
ATOM 672 C CA . ASN A 1 90 ? 49.065 -18.922 -59.139 1.00 53.94 90 ASN A CA 1
ATOM 673 C C . ASN A 1 90 ? 49.706 -18.314 -60.394 1.00 53.94 90 ASN A C 1
ATOM 675 O O . ASN A 1 90 ? 49.065 -18.214 -61.441 1.00 53.94 90 ASN A O 1
ATOM 6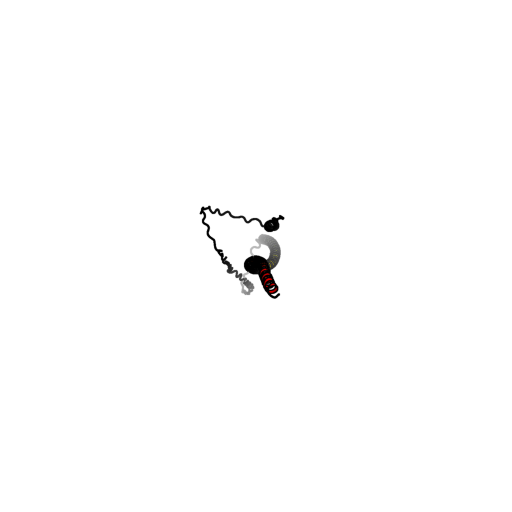79 N N . GLU A 1 91 ? 50.955 -17.878 -60.266 1.00 53.41 91 GLU A N 1
ATOM 680 C CA . GLU A 1 91 ? 51.851 -17.628 -61.391 1.00 53.41 91 GLU A CA 1
ATOM 681 C C . GLU A 1 91 ? 52.348 -18.988 -61.889 1.00 53.41 91 GLU A C 1
ATOM 683 O O . GLU A 1 91 ? 53.392 -19.471 -61.459 1.00 53.41 91 GLU A O 1
ATOM 688 N N . ASP A 1 92 ? 51.561 -19.635 -62.749 1.00 57.38 92 ASP A N 1
ATOM 689 C CA . ASP A 1 92 ? 52.040 -20.779 -63.515 1.00 57.38 92 ASP A CA 1
ATOM 690 C C . ASP A 1 92 ? 52.686 -20.267 -64.807 1.00 57.38 92 ASP A C 1
ATOM 692 O O . ASP A 1 92 ? 52.051 -19.677 -65.686 1.00 57.38 92 ASP A O 1
ATOM 696 N N . GLU A 1 93 ? 54.000 -20.465 -64.838 1.00 57.38 93 GLU A N 1
ATOM 697 C CA . GLU A 1 93 ? 54.880 -20.424 -65.993 1.00 57.38 93 GLU A CA 1
ATOM 698 C C . GLU A 1 93 ? 54.299 -21.271 -67.134 1.00 57.38 93 GLU A C 1
ATOM 700 O O . GLU A 1 93 ? 53.999 -22.446 -66.940 1.00 57.38 93 GLU A O 1
ATOM 705 N N . ASP A 1 94 ? 54.198 -20.704 -68.338 1.00 57.56 94 ASP A N 1
ATOM 706 C CA . ASP A 1 94 ? 54.074 -21.509 -69.552 1.00 57.56 94 ASP A CA 1
ATOM 707 C C . ASP A 1 94 ? 55.097 -21.034 -70.586 1.00 57.56 94 ASP A C 1
ATOM 709 O O . ASP A 1 94 ? 54.937 -20.039 -71.302 1.00 57.56 94 ASP A O 1
ATOM 713 N N . ASP A 1 95 ? 56.186 -21.798 -70.604 1.00 58.03 95 ASP A N 1
ATOM 714 C CA . ASP A 1 95 ? 57.161 -21.930 -71.669 1.00 58.03 95 ASP A CA 1
ATOM 715 C C . ASP A 1 95 ? 56.481 -22.081 -73.038 1.00 58.03 95 ASP A C 1
ATOM 717 O O . ASP A 1 95 ? 55.749 -23.038 -73.292 1.00 58.03 95 ASP A O 1
ATOM 721 N N . ASN A 1 96 ? 56.796 -21.187 -73.977 1.00 57.25 96 ASN A N 1
ATOM 722 C CA . ASN A 1 96 ? 56.685 -21.484 -75.406 1.00 57.25 96 ASN A CA 1
ATOM 723 C C . ASN A 1 96 ? 57.702 -20.668 -76.217 1.00 57.25 96 ASN A C 1
ATOM 725 O O . ASN A 1 96 ? 57.409 -19.607 -76.765 1.00 57.25 96 ASN A O 1
ATOM 729 N N . ASP A 1 97 ? 58.905 -21.226 -76.323 1.00 54.53 97 ASP A N 1
ATOM 730 C CA . ASP A 1 97 ? 59.748 -21.157 -77.521 1.00 54.53 97 ASP A CA 1
ATOM 731 C C . ASP A 1 97 ? 59.697 -22.575 -78.129 1.00 54.53 97 ASP A C 1
ATOM 733 O O . ASP A 1 97 ? 59.773 -23.545 -77.367 1.00 54.53 97 ASP A O 1
ATOM 737 N N . PRO A 1 98 ? 59.537 -22.765 -79.455 1.00 58.75 98 PRO A N 1
ATOM 738 C CA . PRO A 1 98 ? 60.723 -22.680 -80.295 1.00 58.75 98 PRO A CA 1
ATOM 739 C C . PRO A 1 98 ? 60.496 -22.216 -81.747 1.00 58.75 98 PRO A C 1
ATOM 741 O O . PRO A 1 98 ? 59.542 -22.576 -82.437 1.00 58.75 98 PRO A O 1
ATOM 744 N N . THR A 1 99 ? 61.567 -21.634 -82.282 1.00 48.41 99 THR A N 1
ATOM 745 C CA . THR A 1 99 ? 62.063 -21.817 -83.661 1.00 48.41 99 THR A CA 1
ATOM 746 C C . THR A 1 99 ? 61.334 -21.110 -84.815 1.00 48.41 99 THR A C 1
ATOM 748 O O . THR A 1 99 ? 60.364 -21.584 -85.388 1.00 48.41 99 THR A O 1
ATOM 751 N N . GLY A 1 100 ? 61.993 -20.062 -85.316 1.00 44.88 100 GLY A N 1
ATOM 752 C CA . GLY A 1 100 ? 62.743 -20.200 -86.567 1.00 44.88 100 GLY A CA 1
ATOM 753 C C . GLY A 1 100 ? 61.962 -20.051 -87.873 1.00 44.88 100 GLY A C 1
ATOM 754 O O . GLY A 1 100 ? 61.441 -21.018 -88.413 1.00 44.88 100 GLY A O 1
ATOM 755 N N . SER A 1 101 ? 62.076 -18.878 -88.498 1.00 47.81 101 SER A N 1
ATOM 756 C CA . SER A 1 101 ? 62.260 -18.819 -89.950 1.00 47.81 101 SER A CA 1
ATOM 757 C C . SER A 1 101 ? 62.931 -17.510 -90.354 1.00 47.81 101 SER A C 1
ATOM 759 O O . SER A 1 101 ? 62.365 -16.422 -90.255 1.00 47.81 101 SER A O 1
ATOM 761 N N . ILE A 1 102 ? 64.183 -17.638 -90.783 1.00 51.44 102 ILE A N 1
ATOM 762 C CA . ILE A 1 102 ? 64.972 -16.597 -91.431 1.00 51.44 102 ILE A CA 1
ATOM 763 C C . ILE A 1 102 ? 64.495 -16.528 -92.883 1.00 51.44 102 ILE A C 1
ATOM 765 O O . ILE A 1 102 ? 64.729 -17.461 -93.649 1.00 51.44 102 ILE A O 1
ATOM 769 N N . HIS A 1 103 ? 63.885 -15.410 -93.277 1.00 51.50 103 HIS A N 1
ATOM 770 C CA . HIS A 1 103 ? 63.742 -15.043 -94.684 1.00 51.50 103 HIS A CA 1
ATOM 771 C C . HIS A 1 103 ? 64.347 -13.659 -94.959 1.00 51.50 103 HIS A C 1
ATOM 773 O O . HIS A 1 103 ? 64.271 -12.766 -94.112 1.00 51.50 103 HIS A O 1
ATOM 779 N N . PRO A 1 104 ? 65.004 -13.494 -96.122 1.00 47.59 104 PRO A N 1
ATOM 780 C CA . PRO A 1 104 ? 65.912 -12.393 -96.380 1.00 47.59 104 PRO A CA 1
ATOM 781 C C . PRO A 1 104 ? 65.195 -11.121 -96.839 1.00 47.59 104 PRO A C 1
ATOM 783 O O . PRO A 1 104 ? 64.179 -11.149 -97.530 1.00 47.59 104 PRO A O 1
ATOM 786 N N . ALA A 1 105 ? 65.830 -10.012 -96.464 1.00 48.66 105 ALA A N 1
ATOM 787 C CA . ALA A 1 105 ? 65.751 -8.665 -97.009 1.00 48.66 105 ALA A CA 1
ATOM 788 C C . ALA A 1 105 ? 64.896 -8.483 -98.277 1.00 48.66 105 ALA A C 1
ATOM 790 O O . ALA A 1 105 ? 65.293 -8.839 -99.386 1.00 48.66 105 ALA A O 1
ATOM 791 N N . THR A 1 106 ? 63.779 -7.775 -98.109 1.00 50.84 106 THR A N 1
ATOM 792 C CA . THR A 1 106 ? 63.138 -7.000 -99.176 1.00 50.84 106 THR A CA 1
ATOM 793 C C . THR A 1 106 ? 63.303 -5.514 -98.827 1.00 50.84 106 THR A C 1
ATOM 795 O O . THR A 1 106 ? 62.648 -5.037 -97.902 1.00 50.84 106 THR A O 1
ATOM 798 N N . PRO A 1 107 ? 64.199 -4.760 -99.492 1.00 55.91 107 PRO A N 1
ATOM 799 C CA . PRO A 1 107 ? 64.351 -3.331 -99.265 1.00 55.91 107 PRO A CA 1
ATOM 800 C C . PRO A 1 107 ? 63.385 -2.591 -100.190 1.00 55.91 107 PRO A C 1
ATOM 802 O O . PRO A 1 107 ? 63.761 -2.130 -101.264 1.00 55.91 107 PRO A O 1
ATOM 805 N N . LEU A 1 108 ? 62.118 -2.508 -99.792 1.00 47.41 108 LEU A N 1
ATOM 806 C CA . LEU A 1 108 ? 61.152 -1.651 -100.464 1.00 47.41 108 LEU A CA 1
ATOM 807 C C . LEU A 1 108 ? 60.310 -0.901 -99.432 1.00 47.41 108 LEU A C 1
ATOM 809 O O . LEU A 1 108 ? 59.675 -1.495 -98.570 1.00 47.41 108 LEU A O 1
ATOM 813 N N . GLN A 1 109 ? 60.300 0.421 -99.614 1.00 44.94 109 GLN A N 1
ATOM 814 C CA . GLN A 1 109 ? 59.360 1.396 -99.055 1.00 44.94 109 GLN A CA 1
ATOM 815 C C . GLN A 1 109 ? 59.670 1.922 -97.650 1.00 44.94 109 GLN A C 1
ATOM 817 O O . GLN A 1 109 ? 58.850 1.935 -96.734 1.00 44.94 109 GLN A O 1
ATOM 822 N N . ALA A 1 110 ? 60.847 2.532 -97.542 1.00 48.78 110 ALA A N 1
ATOM 823 C CA . ALA A 1 110 ? 61.033 3.698 -96.695 1.00 48.78 110 ALA A CA 1
ATOM 824 C C . ALA A 1 110 ? 60.301 4.916 -97.293 1.00 48.78 110 ALA A C 1
ATOM 826 O O . ALA A 1 110 ? 60.976 5.825 -97.729 1.00 48.78 110 ALA A O 1
ATOM 827 N N . GLU A 1 111 ? 58.962 4.931 -97.340 1.00 49.84 111 GLU A N 1
ATOM 828 C CA . GLU A 1 111 ? 58.145 6.149 -97.544 1.00 49.84 111 GLU A CA 1
ATOM 829 C C . GLU A 1 111 ? 56.703 5.945 -97.032 1.00 49.84 111 GLU A C 1
ATOM 831 O O . GLU A 1 111 ? 55.750 6.081 -97.778 1.00 49.84 111 GLU A O 1
ATOM 836 N N . PHE A 1 112 ? 56.513 5.586 -95.754 1.00 51.94 112 PHE A N 1
ATOM 837 C CA . PHE A 1 112 ? 55.218 5.782 -95.056 1.00 51.94 112 PHE A CA 1
ATOM 838 C C . PHE A 1 112 ? 55.346 5.903 -93.520 1.00 51.94 112 PHE A C 1
ATOM 840 O O . PHE A 1 112 ? 54.368 5.777 -92.789 1.00 51.94 112 PHE A O 1
ATOM 847 N N . ARG A 1 113 ? 56.542 6.180 -92.983 1.00 54.31 113 ARG A N 1
ATOM 848 C CA . ARG A 1 113 ? 56.803 6.195 -91.526 1.00 54.31 113 ARG A CA 1
ATOM 849 C C . ARG A 1 113 ? 57.112 7.588 -90.974 1.00 54.31 113 ARG A C 1
ATOM 851 O O . ARG A 1 113 ? 58.089 7.780 -90.269 1.00 54.31 113 ARG A O 1
ATOM 858 N N . LYS A 1 114 ? 56.302 8.585 -91.333 1.00 52.09 114 LYS A N 1
ATOM 859 C CA . LYS A 1 114 ? 56.342 9.911 -90.680 1.00 52.09 114 LYS A CA 1
ATOM 860 C C . LYS A 1 114 ? 54.985 10.356 -90.121 1.00 52.09 114 LYS A C 1
ATOM 862 O O . LYS A 1 114 ? 54.930 11.279 -89.321 1.00 52.09 114 LYS A O 1
ATOM 867 N N . GLY A 1 115 ? 53.901 9.668 -90.500 1.00 59.59 115 GLY A N 1
ATOM 868 C CA . GLY A 1 115 ? 52.564 9.857 -89.923 1.00 59.59 115 GLY A CA 1
ATOM 869 C C . GLY A 1 115 ? 52.238 8.918 -88.752 1.00 59.59 115 GLY A C 1
ATOM 870 O O . GLY A 1 115 ? 51.458 9.298 -87.885 1.00 59.59 115 GLY A O 1
ATOM 871 N N . GLY A 1 116 ? 52.849 7.724 -88.701 1.00 74.50 116 GLY A N 1
ATOM 872 C CA . GLY A 1 116 ? 52.611 6.728 -87.644 1.00 74.50 116 GLY A CA 1
ATOM 873 C C . GLY A 1 116 ? 53.146 7.158 -86.277 1.00 74.50 116 GLY A C 1
ATOM 874 O O . GLY A 1 116 ? 52.416 7.112 -85.293 1.00 74.50 116 GLY A O 1
ATOM 875 N N . ASP A 1 117 ? 54.370 7.685 -86.228 1.00 80.75 117 ASP A N 1
ATOM 876 C CA . ASP A 1 117 ? 54.993 8.124 -84.972 1.00 80.75 117 ASP A CA 1
ATOM 877 C C . ASP A 1 117 ? 54.238 9.298 -84.332 1.00 80.75 117 ASP A C 1
ATOM 879 O O . ASP A 1 117 ? 54.046 9.330 -83.122 1.00 80.75 117 ASP A O 1
ATOM 883 N N . ALA A 1 118 ? 53.722 10.234 -85.136 1.00 85.62 118 ALA A N 1
ATOM 884 C CA . ALA A 1 118 ? 52.914 11.347 -84.634 1.00 85.62 118 ALA A CA 1
ATOM 885 C C . ALA A 1 118 ? 51.552 10.893 -84.072 1.00 85.62 118 ALA A C 1
ATOM 887 O O . ALA A 1 118 ? 51.033 11.516 -83.148 1.00 85.62 118 ALA A O 1
ATOM 888 N N . HIS A 1 119 ? 50.959 9.824 -84.616 1.00 90.81 119 HIS A N 1
ATOM 889 C CA . HIS A 1 119 ? 49.754 9.216 -84.047 1.00 90.81 119 HIS A CA 1
ATOM 890 C C . HIS A 1 119 ? 50.055 8.563 -82.696 1.00 90.81 119 HIS A C 1
ATOM 892 O O . HIS A 1 119 ? 49.358 8.845 -81.726 1.00 90.81 119 HIS A O 1
ATOM 898 N N . LEU A 1 120 ? 51.118 7.757 -82.630 1.00 93.31 120 LEU A N 1
ATOM 899 C CA . LEU A 1 120 ? 51.546 7.079 -81.405 1.00 93.31 120 LEU A CA 1
ATOM 900 C C . LEU A 1 120 ? 51.902 8.072 -80.292 1.00 93.31 120 LEU A C 1
ATOM 902 O O . LEU A 1 120 ? 51.523 7.856 -79.149 1.00 93.31 120 LEU A O 1
ATOM 906 N N . ILE A 1 121 ? 52.563 9.190 -80.611 1.00 93.19 121 ILE A N 1
ATOM 907 C CA . ILE A 1 121 ? 52.863 10.243 -79.626 1.00 93.19 121 ILE A CA 1
ATOM 908 C C . ILE A 1 121 ? 51.574 10.835 -79.040 1.00 93.19 121 ILE A C 1
ATOM 910 O O . ILE A 1 121 ? 51.452 10.911 -77.821 1.00 93.19 121 ILE A O 1
ATOM 914 N N . ARG A 1 122 ? 50.589 11.191 -79.879 1.00 94.56 122 ARG A N 1
ATOM 915 C CA . ARG A 1 122 ? 49.293 11.708 -79.394 1.00 94.56 122 ARG A CA 1
ATOM 916 C C . ARG A 1 122 ? 48.536 10.687 -78.554 1.00 94.56 122 ARG A C 1
ATOM 918 O O . ARG A 1 122 ? 47.876 11.053 -77.590 1.00 94.56 122 ARG A O 1
ATOM 925 N N . GLU A 1 123 ? 48.602 9.417 -78.934 1.00 95.94 123 GLU A N 1
ATOM 926 C CA . GLU A 1 123 ? 47.977 8.330 -78.186 1.00 95.94 123 GLU A CA 1
ATOM 927 C C . GLU A 1 123 ? 48.642 8.142 -76.818 1.00 95.94 123 GLU A C 1
ATOM 929 O O . GLU A 1 123 ? 47.945 8.044 -75.814 1.00 95.94 123 GLU A O 1
ATOM 934 N N . ILE A 1 124 ? 49.976 8.201 -76.752 1.00 96.25 124 ILE A N 1
ATOM 935 C CA . ILE A 1 124 ? 50.729 8.185 -75.491 1.00 96.25 124 ILE A CA 1
ATOM 936 C C . ILE A 1 124 ? 50.353 9.384 -74.613 1.00 96.25 124 ILE A C 1
ATOM 938 O O . ILE A 1 124 ? 50.139 9.210 -73.418 1.00 96.25 124 ILE A O 1
ATOM 942 N N . GLU A 1 125 ? 50.261 10.592 -75.172 1.00 96.75 125 GLU A N 1
ATOM 943 C CA . GLU A 1 125 ? 49.839 11.790 -74.430 1.00 96.75 125 GLU A CA 1
ATOM 944 C C . GLU A 1 125 ? 48.403 11.660 -73.902 1.00 96.75 125 GLU A C 1
ATOM 946 O O . GLU A 1 125 ? 48.148 11.965 -72.739 1.00 96.75 125 GLU A O 1
ATOM 951 N N . ALA A 1 126 ? 47.478 11.140 -74.714 1.00 97.31 126 ALA A N 1
ATOM 952 C CA . ALA A 1 126 ? 46.100 10.896 -74.294 1.00 97.31 126 ALA A CA 1
ATOM 953 C C . ALA A 1 126 ? 46.002 9.821 -73.198 1.00 97.31 126 ALA A C 1
ATOM 955 O O . ALA A 1 126 ? 45.207 9.961 -72.271 1.00 97.31 126 ALA A O 1
ATOM 956 N N . LEU A 1 127 ? 46.804 8.756 -73.282 1.00 97.94 127 LEU A N 1
ATOM 957 C CA . LEU A 1 127 ? 46.869 7.719 -72.250 1.00 97.94 127 LEU A CA 1
ATOM 958 C C . LEU A 1 127 ? 47.472 8.249 -70.948 1.00 97.94 127 LEU A C 1
ATOM 960 O O . LEU A 1 127 ? 46.967 7.912 -69.884 1.00 97.94 127 LEU A O 1
ATOM 964 N N . LYS A 1 128 ? 48.498 9.105 -71.019 1.00 97.62 128 LYS A N 1
ATOM 965 C CA . LYS A 1 128 ? 49.054 9.782 -69.839 1.00 97.62 128 LYS A CA 1
ATOM 966 C C . LYS A 1 128 ? 48.017 10.662 -69.151 1.00 97.62 128 LYS A C 1
ATOM 968 O O . LYS A 1 128 ? 47.864 10.553 -67.945 1.00 97.62 128 LYS A O 1
ATOM 973 N N . ALA A 1 129 ? 47.266 11.459 -69.912 1.00 97.69 129 ALA A N 1
ATOM 974 C CA . ALA A 1 129 ? 46.205 12.293 -69.349 1.00 97.69 129 ALA A CA 1
ATOM 975 C C . ALA A 1 129 ? 45.117 11.454 -68.655 1.00 97.69 129 ALA A C 1
ATOM 977 O O . ALA A 1 129 ? 44.703 11.777 -67.550 1.00 97.69 129 ALA A O 1
ATOM 978 N N . LYS A 1 130 ? 44.699 10.337 -69.268 1.00 98.19 130 LYS A N 1
ATOM 979 C CA . LYS A 1 130 ? 43.750 9.399 -68.643 1.00 98.19 130 LYS A CA 1
ATOM 980 C C . LYS A 1 130 ? 44.310 8.723 -67.394 1.00 98.19 130 LYS A C 1
ATOM 982 O O . LYS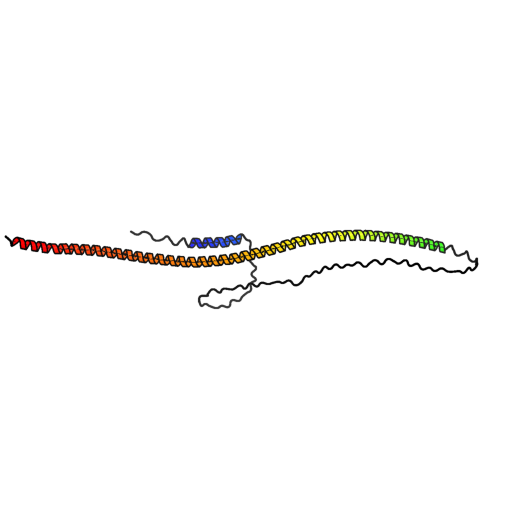 A 1 130 ? 43.551 8.422 -66.483 1.00 98.19 130 LYS A O 1
ATOM 987 N N . LEU A 1 131 ? 45.611 8.435 -67.373 1.00 98.25 131 LEU A N 1
ATOM 988 C CA . LEU A 1 131 ? 46.266 7.862 -66.203 1.00 98.25 131 LEU A CA 1
ATOM 989 C C . LEU A 1 131 ? 46.297 8.872 -65.051 1.00 98.25 131 LEU A C 1
ATOM 991 O O . LEU A 1 131 ? 45.939 8.506 -63.942 1.00 98.25 131 LEU A O 1
ATOM 995 N N . GLU A 1 132 ? 46.643 10.134 -65.324 1.00 98.25 132 GLU A N 1
ATOM 996 C CA . GLU A 1 132 ? 46.611 11.217 -64.328 1.00 98.25 132 GLU A CA 1
ATOM 997 C C . GLU A 1 132 ? 45.191 11.460 -63.780 1.00 98.25 132 GLU A C 1
ATOM 999 O O . GLU A 1 132 ? 45.015 11.650 -62.576 1.00 98.25 132 GLU A O 1
ATOM 1004 N N . GLU A 1 133 ? 44.167 11.414 -64.639 1.00 98.38 133 GLU A N 1
ATOM 1005 C CA . GLU A 1 133 ? 42.755 11.482 -64.230 1.00 98.38 133 GLU A CA 1
ATOM 1006 C C . GLU A 1 133 ? 42.391 10.303 -63.315 1.00 98.38 133 GLU A C 1
ATOM 1008 O O . GLU A 1 133 ? 41.900 10.511 -62.210 1.00 98.38 133 GLU A O 1
ATOM 1013 N N . LEU A 1 134 ? 42.730 9.071 -63.712 1.00 98.44 134 LEU A N 1
ATOM 1014 C CA . LEU A 1 134 ? 42.445 7.875 -62.918 1.00 98.44 134 LEU A CA 1
ATOM 1015 C C . LEU A 1 134 ? 43.187 7.866 -61.572 1.00 98.44 134 LEU A C 1
ATOM 1017 O O . LEU A 1 134 ? 42.633 7.419 -60.570 1.00 98.44 134 LEU A O 1
ATOM 1021 N N . GLU A 1 135 ? 44.433 8.343 -61.533 1.00 98.25 135 GLU A N 1
ATOM 1022 C CA . GLU A 1 135 ? 45.195 8.515 -60.292 1.00 98.25 135 GLU A CA 1
ATOM 1023 C C . GLU A 1 135 ? 44.516 9.528 -59.362 1.00 98.25 135 GLU A C 1
ATOM 1025 O O . GLU A 1 135 ? 44.438 9.297 -58.155 1.00 98.25 135 GLU A O 1
ATOM 1030 N N . THR A 1 136 ? 43.988 10.620 -59.920 1.00 98.38 136 THR A N 1
ATOM 1031 C CA . THR A 1 136 ? 43.233 11.629 -59.166 1.00 98.38 136 THR A CA 1
ATOM 1032 C C . THR A 1 136 ? 41.950 11.028 -58.591 1.00 98.38 136 THR A C 1
ATOM 1034 O O . THR A 1 136 ? 41.757 11.080 -57.377 1.00 98.38 136 THR A O 1
ATOM 1037 N N . ASP A 1 137 ? 41.147 10.355 -59.418 1.00 98.31 137 ASP A N 1
ATOM 1038 C CA . ASP A 1 137 ? 39.914 9.683 -58.991 1.00 98.3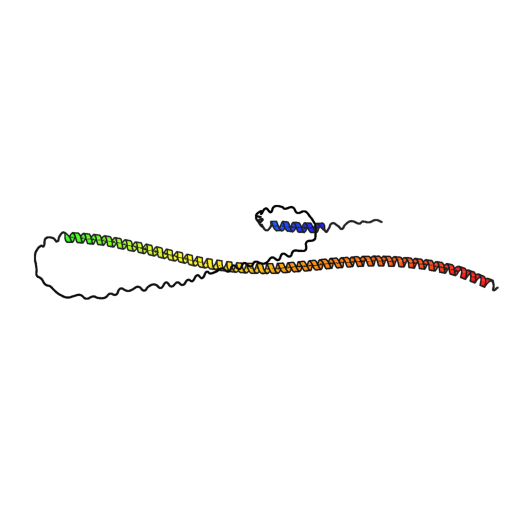1 137 ASP A CA 1
ATOM 1039 C C . ASP A 1 137 ? 40.182 8.632 -57.898 1.00 98.31 137 ASP A C 1
ATOM 1041 O O . ASP A 1 137 ? 39.444 8.525 -56.917 1.00 98.31 137 ASP A O 1
ATOM 1045 N N . CYS A 1 138 ? 41.263 7.852 -58.030 1.00 98.44 138 CYS A N 1
ATOM 1046 C CA . CYS A 1 138 ? 41.642 6.851 -57.030 1.00 98.44 138 CYS A CA 1
ATOM 1047 C C . CYS A 1 138 ? 42.014 7.483 -55.682 1.00 98.44 138 CYS A C 1
ATOM 1049 O O . CYS A 1 138 ? 41.700 6.912 -54.633 1.00 98.44 138 CYS A O 1
ATOM 1051 N N . ASN A 1 139 ? 42.676 8.643 -55.692 1.00 97.81 139 ASN A N 1
ATOM 1052 C CA . ASN A 1 139 ? 43.003 9.370 -54.467 1.00 97.81 139 ASN A CA 1
ATOM 1053 C C . ASN A 1 139 ? 41.737 9.938 -53.808 1.00 97.81 139 ASN A C 1
ATOM 1055 O O . ASN A 1 139 ? 41.552 9.744 -52.609 1.00 97.81 139 ASN A O 1
ATOM 1059 N N . GLU A 1 140 ? 40.831 10.543 -54.582 1.00 98.50 140 GLU A N 1
ATOM 1060 C CA . GLU A 1 140 ? 39.555 11.068 -54.070 1.00 98.50 140 GLU A CA 1
ATOM 1061 C C . GLU A 1 140 ? 38.696 9.965 -53.432 1.00 98.50 140 GLU A C 1
ATOM 1063 O O . GLU A 1 140 ? 38.222 10.112 -52.303 1.00 98.50 140 GLU A O 1
ATOM 1068 N N . LEU A 1 141 ? 38.564 8.815 -54.102 1.00 98.50 141 LEU A N 1
ATOM 1069 C CA . LEU A 1 141 ? 37.860 7.652 -53.552 1.00 98.50 141 LEU A CA 1
ATOM 1070 C C . LEU A 1 141 ? 38.534 7.102 -52.289 1.00 98.50 141 LEU A C 1
ATOM 1072 O O . LEU A 1 141 ? 37.859 6.594 -51.392 1.00 98.50 141 LEU A O 1
ATOM 1076 N N . SER A 1 142 ? 39.865 7.167 -52.206 1.00 98.12 142 SER A N 1
ATOM 1077 C CA . SER A 1 142 ? 40.602 6.731 -51.015 1.00 98.12 142 SER A CA 1
ATOM 1078 C C . SER A 1 142 ? 40.319 7.639 -49.817 1.00 98.12 142 SER A C 1
ATOM 1080 O O . SER A 1 142 ? 40.093 7.136 -48.712 1.00 98.12 142 SER A O 1
ATOM 1082 N N . ASP A 1 143 ? 40.262 8.951 -50.039 1.00 98.31 143 ASP A N 1
ATOM 1083 C CA . ASP A 1 143 ? 39.937 9.935 -49.007 1.00 98.31 143 ASP A CA 1
ATOM 1084 C C . ASP A 1 143 ? 38.479 9.802 -48.535 1.00 98.31 143 ASP A C 1
ATOM 1086 O O . ASP A 1 143 ? 38.223 9.758 -47.327 1.00 98.31 143 ASP A O 1
ATOM 1090 N N . GLU A 1 144 ? 37.524 9.643 -49.460 1.00 98.56 144 GLU A N 1
ATOM 1091 C CA . GLU A 1 144 ? 36.111 9.419 -49.121 1.00 98.56 144 GLU A CA 1
ATOM 1092 C C . GLU A 1 144 ? 35.930 8.131 -48.301 1.00 98.56 144 GLU A C 1
ATOM 1094 O O . GLU A 1 144 ? 35.244 8.123 -47.274 1.00 98.56 144 GLU A O 1
ATOM 1099 N N . ASN A 1 145 ? 36.602 7.043 -48.693 1.00 98.31 145 ASN A N 1
ATOM 1100 C CA . ASN A 1 145 ? 36.575 5.788 -47.944 1.00 98.31 145 ASN A CA 1
ATOM 1101 C C . ASN A 1 145 ? 37.122 5.953 -46.520 1.00 98.31 145 ASN A C 1
ATOM 1103 O O . ASN A 1 145 ? 36.561 5.389 -45.575 1.00 98.31 145 ASN A O 1
ATOM 1107 N N . LEU A 1 146 ? 38.193 6.732 -46.341 1.00 98.44 146 LEU A N 1
ATOM 1108 C CA . LEU A 1 146 ? 38.745 7.004 -45.017 1.00 98.44 146 LEU A CA 1
ATOM 1109 C C . LEU A 1 146 ? 37.761 7.803 -44.151 1.00 98.44 146 LEU A C 1
ATOM 1111 O O . LEU A 1 146 ? 37.565 7.470 -42.980 1.00 98.44 146 LEU A O 1
ATOM 1115 N N . GLU A 1 147 ? 37.098 8.811 -44.719 1.00 98.62 147 GLU A N 1
ATOM 1116 C CA . GLU A 1 147 ? 36.079 9.594 -44.014 1.00 98.62 147 GLU A CA 1
ATOM 1117 C C . GLU A 1 147 ? 34.879 8.726 -43.599 1.00 98.62 147 GLU A C 1
ATOM 1119 O O . GLU A 1 147 ? 34.409 8.801 -42.458 1.00 98.62 147 GLU A O 1
ATOM 1124 N N . LEU A 1 148 ? 34.401 7.855 -44.493 1.00 98.62 148 LEU A N 1
ATOM 1125 C CA . LEU A 1 148 ? 33.313 6.923 -44.197 1.00 98.62 148 LEU A CA 1
ATOM 1126 C C . LEU A 1 148 ? 33.688 5.943 -43.079 1.00 98.62 148 LEU A C 1
ATOM 1128 O O . LEU A 1 148 ? 32.883 5.714 -42.175 1.00 98.62 148 LEU A O 1
ATOM 1132 N N . LEU A 1 149 ? 34.914 5.411 -43.082 1.00 98.44 149 LEU A N 1
ATOM 1133 C CA . LEU A 1 149 ? 35.405 4.538 -42.011 1.00 98.44 149 LEU A CA 1
ATOM 1134 C C . LEU A 1 149 ? 35.438 5.249 -40.652 1.00 98.44 149 LEU A C 1
ATOM 1136 O O . LEU A 1 149 ? 35.082 4.644 -39.636 1.00 98.44 149 LEU A O 1
ATOM 1140 N N . LEU A 1 150 ? 35.823 6.529 -40.617 1.00 98.38 150 LEU A N 1
ATOM 1141 C CA . LEU A 1 150 ? 35.792 7.329 -39.391 1.00 98.38 150 LEU A CA 1
ATOM 1142 C C . LEU A 1 150 ? 34.356 7.530 -38.888 1.00 98.38 150 LEU A C 1
ATOM 1144 O O . LEU A 1 150 ? 34.088 7.249 -37.719 1.00 98.38 150 LEU A O 1
ATOM 1148 N N . LYS A 1 151 ? 33.413 7.892 -39.767 1.00 98.50 151 LYS A N 1
ATOM 1149 C CA . LYS A 1 151 ? 31.985 8.026 -39.413 1.00 98.50 151 LYS A CA 1
ATOM 1150 C C . LYS A 1 151 ? 31.389 6.713 -38.894 1.00 98.50 151 LYS A C 1
ATOM 1152 O O . LYS A 1 151 ? 30.647 6.711 -37.910 1.00 98.50 151 LYS A O 1
ATOM 1157 N N . ILE A 1 152 ? 31.727 5.579 -39.512 1.00 98.38 152 ILE A N 1
ATOM 1158 C CA . ILE A 1 152 ? 31.302 4.247 -39.044 1.00 98.38 152 ILE A CA 1
ATOM 1159 C C . ILE A 1 152 ? 31.860 3.968 -37.644 1.00 98.38 152 ILE A C 1
ATOM 1161 O O . ILE A 1 152 ? 31.147 3.490 -36.766 1.00 98.38 152 ILE A O 1
ATOM 1165 N N . LYS A 1 153 ? 33.132 4.289 -37.399 1.00 98.12 153 LYS A N 1
ATOM 1166 C CA . LYS A 1 153 ? 33.748 4.083 -36.086 1.00 98.12 153 LYS A CA 1
ATOM 1167 C C . LYS A 1 153 ? 33.099 4.945 -35.000 1.00 98.12 153 LYS A C 1
ATOM 1169 O O . LYS A 1 153 ? 32.851 4.444 -33.905 1.00 98.12 153 LYS A O 1
ATOM 1174 N N . GLU A 1 154 ? 32.819 6.211 -35.294 1.00 98.06 154 GLU A N 1
ATOM 1175 C CA . GLU A 1 154 ? 32.155 7.135 -34.367 1.00 98.06 154 GLU A CA 1
ATOM 1176 C C . GLU A 1 154 ? 30.731 6.682 -34.034 1.00 98.06 154 GLU A C 1
ATOM 1178 O O . GLU A 1 154 ? 30.367 6.592 -32.861 1.00 98.06 154 GLU A O 1
ATOM 1183 N N . THR A 1 155 ? 29.945 6.324 -35.052 1.00 98.25 155 THR A N 1
ATOM 1184 C CA . THR A 1 155 ? 28.575 5.823 -34.862 1.00 98.25 155 THR A CA 1
ATOM 1185 C C . THR A 1 155 ? 28.547 4.521 -34.065 1.00 98.25 155 THR A C 1
ATOM 1187 O O . THR A 1 155 ? 27.743 4.399 -33.143 1.00 98.25 155 THR A O 1
ATOM 1190 N N . ASN A 1 156 ? 29.468 3.589 -34.324 1.00 97.56 156 ASN A N 1
ATOM 1191 C CA . ASN A 1 156 ? 29.611 2.369 -33.524 1.00 97.56 156 ASN A CA 1
ATOM 1192 C C . ASN A 1 156 ? 29.967 2.664 -32.059 1.00 97.56 156 ASN A C 1
ATOM 1194 O O . ASN A 1 156 ? 29.474 1.984 -31.161 1.00 97.56 156 ASN A O 1
ATOM 1198 N N . GLY A 1 157 ? 30.790 3.686 -31.802 1.00 97.94 157 GLY A N 1
ATOM 1199 C CA . GLY A 1 157 ? 31.078 4.151 -30.444 1.00 97.94 157 GLY A CA 1
ATOM 1200 C C . GLY A 1 157 ? 29.825 4.663 -29.728 1.00 97.94 157 GLY A C 1
ATOM 1201 O O . GLY A 1 157 ? 29.557 4.258 -28.600 1.00 97.94 157 GLY A O 1
ATOM 1202 N N . GLY A 1 158 ? 29.022 5.483 -30.412 1.00 98.31 158 GLY A N 1
ATOM 1203 C CA . GLY A 1 158 ? 27.753 5.982 -29.875 1.00 98.31 158 GLY A CA 1
ATOM 1204 C C . GLY A 1 158 ? 26.722 4.876 -29.623 1.00 98.31 158 GLY A C 1
ATOM 1205 O O . GLY A 1 158 ? 26.006 4.922 -28.626 1.00 98.31 158 GLY A O 1
ATOM 1206 N N . ILE A 1 159 ? 26.672 3.850 -30.480 1.00 98.31 159 ILE A N 1
ATOM 1207 C CA . ILE A 1 159 ? 25.816 2.671 -30.267 1.00 98.31 159 ILE A CA 1
ATOM 1208 C C . ILE A 1 159 ? 26.225 1.939 -28.985 1.00 98.31 159 ILE A C 1
ATOM 1210 O O . ILE A 1 159 ? 25.365 1.653 -28.158 1.00 98.31 159 ILE A O 1
ATOM 1214 N N . ALA A 1 160 ? 27.522 1.692 -28.784 1.00 97.94 160 ALA A N 1
ATOM 1215 C CA . ALA A 1 160 ? 28.011 1.000 -27.592 1.00 97.94 160 ALA A CA 1
ATOM 1216 C C . ALA A 1 160 ? 27.718 1.776 -26.291 1.00 97.94 160 ALA A C 1
ATOM 1218 O O . ALA A 1 160 ? 27.384 1.177 -25.268 1.00 97.94 160 ALA A O 1
ATOM 1219 N N . GLU A 1 161 ? 27.815 3.109 -26.319 1.00 98.31 161 GLU A N 1
ATOM 1220 C CA . GLU A 1 161 ? 27.452 3.959 -25.178 1.00 98.31 161 GLU A CA 1
ATOM 1221 C C . GLU A 1 161 ? 25.949 3.880 -24.872 1.00 98.31 161 GLU A C 1
ATOM 1223 O O . GLU A 1 161 ? 25.558 3.679 -23.719 1.00 98.31 161 GLU A O 1
ATOM 1228 N N . LEU A 1 162 ? 25.107 3.941 -25.906 1.00 98.50 162 LEU A N 1
ATOM 1229 C CA . LEU A 1 162 ? 23.659 3.823 -25.754 1.00 98.50 162 LEU A CA 1
ATOM 1230 C C . LEU A 1 162 ? 23.244 2.436 -25.239 1.00 98.50 162 LEU A C 1
ATOM 1232 O O . LEU A 1 162 ? 22.357 2.334 -24.395 1.00 98.50 162 LEU A O 1
ATOM 1236 N N . GLU A 1 163 ? 23.888 1.361 -25.695 1.00 98.44 163 GLU A N 1
ATOM 1237 C CA . GLU A 1 163 ? 23.658 0.002 -25.184 1.00 98.44 163 GLU A CA 1
ATOM 1238 C C . GLU A 1 163 ? 23.985 -0.114 -23.688 1.00 98.44 163 GLU A C 1
ATOM 1240 O O . GLU A 1 163 ? 23.248 -0.761 -22.931 1.00 98.44 163 GLU A O 1
ATOM 1245 N N . ALA A 1 164 ? 25.058 0.543 -23.238 1.00 98.31 164 ALA A N 1
ATOM 1246 C CA . ALA A 1 164 ? 25.412 0.599 -21.826 1.00 98.31 164 ALA A CA 1
ATOM 1247 C C . ALA A 1 164 ? 24.358 1.366 -21.009 1.00 98.31 164 ALA A C 1
ATOM 1249 O O . ALA A 1 164 ? 23.925 0.878 -19.962 1.00 98.31 164 ALA A O 1
ATOM 1250 N N . GLU A 1 165 ? 23.891 2.518 -21.499 1.00 98.62 165 GLU A N 1
ATOM 1251 C CA . GLU A 1 165 ? 22.836 3.301 -20.845 1.00 98.62 165 GLU A CA 1
ATOM 1252 C C . GLU A 1 165 ? 21.511 2.526 -20.772 1.00 98.62 165 GLU A C 1
ATOM 1254 O O . GLU A 1 165 ? 20.897 2.432 -19.707 1.00 98.62 165 GLU A O 1
ATOM 1259 N N . VAL A 1 166 ? 21.104 1.878 -21.869 1.00 98.62 166 VAL A N 1
ATOM 1260 C CA . VAL A 1 166 ? 19.915 1.012 -21.905 1.00 98.62 166 VAL A CA 1
ATOM 1261 C C . VAL A 1 166 ? 20.039 -0.116 -20.882 1.00 98.62 166 VAL A C 1
ATOM 1263 O O . VAL A 1 166 ? 19.082 -0.395 -20.160 1.00 98.62 166 VAL A O 1
ATOM 1266 N N . THR A 1 167 ? 21.214 -0.736 -20.763 1.00 98.56 167 THR A N 1
ATOM 1267 C CA . THR A 1 167 ? 21.457 -1.794 -19.773 1.00 98.56 167 THR A CA 1
ATOM 1268 C C . THR A 1 167 ? 21.283 -1.280 -18.340 1.00 98.56 167 THR A C 1
ATOM 1270 O O . THR A 1 167 ? 20.669 -1.960 -17.513 1.00 98.56 167 THR A O 1
ATOM 1273 N N . ILE A 1 168 ? 21.766 -0.070 -18.034 1.00 98.62 168 ILE A N 1
ATOM 1274 C CA . ILE A 1 168 ? 21.574 0.569 -16.722 1.00 98.62 168 ILE A CA 1
ATOM 1275 C C . ILE A 1 168 ? 20.082 0.787 -16.452 1.00 98.62 168 ILE A C 1
ATOM 1277 O O . ILE A 1 168 ? 19.576 0.331 -15.425 1.00 98.62 168 ILE A O 1
ATOM 1281 N N . VAL A 1 169 ? 19.362 1.405 -17.391 1.00 98.75 169 VAL A N 1
ATOM 1282 C CA . VAL A 1 169 ? 17.927 1.697 -17.246 1.00 98.75 169 VAL A CA 1
ATOM 1283 C C . VAL A 1 169 ? 17.103 0.417 -17.080 1.00 98.75 169 VAL A C 1
ATOM 1285 O O . VAL A 1 169 ? 16.193 0.367 -16.252 1.00 98.75 169 VAL A O 1
ATOM 1288 N N . VAL A 1 170 ? 17.425 -0.648 -17.820 1.00 98.62 170 VAL A N 1
ATOM 1289 C CA . VAL A 1 170 ? 16.761 -1.955 -17.685 1.00 98.62 170 VAL A CA 1
ATOM 1290 C C . VAL A 1 170 ? 16.958 -2.535 -16.282 1.00 98.62 170 VAL A C 1
ATOM 1292 O O . VAL A 1 170 ? 15.997 -3.030 -15.687 1.00 98.62 170 VAL A O 1
ATOM 1295 N N . ASN A 1 171 ? 18.167 -2.439 -15.725 1.00 98.25 171 ASN A N 1
ATOM 1296 C CA . ASN A 1 171 ? 18.453 -2.909 -14.369 1.00 98.25 171 ASN A CA 1
ATOM 1297 C C . ASN A 1 171 ? 17.719 -2.079 -13.306 1.00 98.25 171 ASN A C 1
ATOM 1299 O O . ASN A 1 171 ? 17.128 -2.643 -12.383 1.00 98.25 171 ASN A O 1
ATOM 1303 N N . GLU A 1 172 ? 17.694 -0.752 -13.449 1.00 98.69 172 GLU A N 1
ATOM 1304 C CA . GLU A 1 172 ? 16.928 0.127 -12.560 1.00 98.69 172 GLU A CA 1
ATOM 1305 C C . GLU A 1 172 ? 15.430 -0.193 -12.608 1.00 98.69 172 GLU A C 1
ATOM 1307 O O . GLU A 1 172 ? 14.779 -0.295 -11.565 1.00 98.69 172 GLU A O 1
ATOM 1312 N N . LEU A 1 173 ? 14.878 -0.421 -13.803 1.00 98.56 173 LEU A N 1
ATOM 1313 C CA . LEU A 1 173 ? 13.480 -0.801 -13.987 1.00 98.56 173 LEU A CA 1
ATOM 1314 C C . LEU A 1 173 ? 13.175 -2.152 -13.330 1.00 98.56 173 LEU A C 1
ATOM 1316 O O . LEU A 1 173 ? 12.151 -2.288 -12.655 1.00 98.56 173 LEU A O 1
ATOM 1320 N N . ALA A 1 174 ? 14.062 -3.139 -13.481 1.00 98.50 174 ALA A N 1
ATOM 1321 C CA . ALA A 1 174 ? 13.929 -4.435 -12.823 1.00 98.50 174 ALA A CA 1
ATOM 1322 C C . ALA A 1 174 ? 13.905 -4.290 -11.292 1.00 98.50 174 ALA A C 1
ATOM 1324 O O . ALA A 1 174 ? 13.018 -4.848 -10.643 1.00 98.50 174 ALA A O 1
ATOM 1325 N N . GLN A 1 175 ? 14.796 -3.470 -10.725 1.00 98.69 175 GLN A N 1
ATOM 1326 C CA . GLN A 1 175 ? 14.817 -3.186 -9.289 1.00 98.69 175 GLN A CA 1
ATOM 1327 C C . GLN A 1 175 ? 13.530 -2.487 -8.824 1.00 98.69 175 GLN A C 1
ATOM 1329 O O . GLN A 1 175 ? 12.914 -2.887 -7.835 1.00 98.69 175 GLN A O 1
ATOM 1334 N N . LYS A 1 176 ? 13.057 -1.472 -9.558 1.00 98.75 176 LYS A N 1
ATOM 1335 C CA . LYS A 1 176 ? 11.793 -0.796 -9.226 1.00 98.75 176 LYS A CA 1
ATOM 1336 C C . LYS A 1 176 ? 10.606 -1.749 -9.265 1.00 98.75 176 LYS A C 1
ATOM 1338 O O . LYS A 1 176 ? 9.718 -1.650 -8.420 1.00 98.75 176 LYS A O 1
ATOM 1343 N N . ARG A 1 177 ? 10.596 -2.706 -10.193 1.00 98.75 177 ARG A N 1
ATOM 1344 C CA . ARG A 1 177 ? 9.561 -3.741 -10.255 1.00 98.75 177 ARG A CA 1
ATOM 1345 C C . ARG A 1 177 ? 9.567 -4.628 -9.009 1.00 98.75 177 ARG A C 1
ATOM 1347 O O . ARG A 1 177 ? 8.493 -4.910 -8.479 1.00 98.75 177 ARG A O 1
ATOM 1354 N N . THR A 1 178 ? 10.738 -5.037 -8.520 1.00 98.62 178 THR A N 1
ATOM 1355 C CA . THR A 1 178 ? 10.836 -5.831 -7.282 1.00 98.62 178 THR A CA 1
ATOM 1356 C C . THR A 1 178 ? 10.440 -5.031 -6.041 1.00 98.62 178 THR A C 1
ATOM 1358 O O . THR A 1 178 ? 9.774 -5.566 -5.151 1.00 98.62 178 THR A O 1
ATOM 1361 N N . ASP A 1 179 ? 10.774 -3.738 -5.997 1.00 98.69 179 ASP A N 1
ATOM 1362 C CA . ASP A 1 179 ? 10.380 -2.847 -4.900 1.00 98.69 179 ASP A CA 1
ATOM 1363 C C . ASP A 1 179 ? 8.851 -2.700 -4.843 1.00 98.69 179 ASP A C 1
ATOM 1365 O O . ASP A 1 179 ? 8.252 -2.835 -3.774 1.00 98.69 179 ASP A O 1
ATOM 1369 N N . ILE A 1 180 ? 8.206 -2.488 -5.998 1.00 98.69 180 ILE A N 1
ATOM 1370 C CA . ILE A 1 180 ? 6.742 -2.401 -6.114 1.00 98.69 180 ILE A CA 1
ATOM 1371 C C . ILE A 1 180 ? 6.084 -3.692 -5.621 1.00 98.69 180 ILE A C 1
ATOM 1373 O O . ILE A 1 180 ? 5.196 -3.626 -4.775 1.00 98.69 180 ILE A O 1
ATOM 1377 N N . GLN A 1 181 ? 6.556 -4.861 -6.064 1.00 98.75 181 GLN A N 1
ATOM 1378 C CA . GLN A 1 181 ? 6.018 -6.150 -5.607 1.00 98.75 181 GLN A CA 1
ATOM 1379 C C . GLN A 1 181 ? 6.154 -6.325 -4.087 1.00 98.75 181 GLN A C 1
ATOM 1381 O O . GLN A 1 181 ? 5.228 -6.774 -3.410 1.00 98.75 181 GLN A O 1
ATOM 1386 N N . THR A 1 182 ? 7.292 -5.927 -3.519 1.00 98.69 182 THR A N 1
ATOM 1387 C CA . THR A 1 182 ? 7.516 -5.990 -2.068 1.00 98.69 182 THR A CA 1
ATOM 1388 C C . THR A 1 182 ? 6.550 -5.071 -1.314 1.00 98.69 182 THR A C 1
ATOM 1390 O O . THR A 1 182 ? 5.955 -5.470 -0.308 1.00 98.69 182 THR A O 1
ATOM 1393 N N . LEU A 1 183 ? 6.335 -3.853 -1.813 1.00 98.81 183 LEU A N 1
ATOM 1394 C CA . LEU A 1 183 ? 5.368 -2.921 -1.237 1.00 98.81 183 LEU A CA 1
ATOM 1395 C C . LEU A 1 183 ? 3.933 -3.452 -1.322 1.00 98.81 183 LEU A C 1
ATOM 1397 O O . LEU A 1 183 ? 3.209 -3.380 -0.330 1.00 98.81 183 LEU A O 1
ATOM 1401 N N . GLU A 1 184 ? 3.537 -4.038 -2.452 1.00 98.75 184 GLU A N 1
ATOM 1402 C CA . GLU A 1 184 ? 2.216 -4.651 -2.635 1.00 98.75 184 GLU A CA 1
ATOM 1403 C C . GLU A 1 184 ? 1.963 -5.768 -1.614 1.00 98.75 184 GLU A C 1
ATOM 1405 O O . GLU A 1 184 ? 0.933 -5.765 -0.938 1.00 98.75 184 GLU A O 1
ATOM 1410 N N . THR A 1 185 ? 2.921 -6.683 -1.429 1.00 98.56 185 THR A N 1
ATOM 1411 C CA . THR A 1 185 ? 2.792 -7.761 -0.427 1.00 98.56 185 THR A CA 1
ATOM 1412 C C . THR A 1 185 ? 2.709 -7.224 1.004 1.00 98.56 185 THR A C 1
ATOM 1414 O O . THR A 1 185 ? 1.904 -7.702 1.808 1.00 98.56 185 THR A O 1
ATOM 1417 N N . THR A 1 186 ? 3.487 -6.186 1.325 1.00 98.75 186 THR A N 1
ATOM 1418 C CA . THR A 1 186 ? 3.463 -5.541 2.646 1.00 98.75 186 THR A CA 1
ATOM 1419 C C . THR A 1 186 ? 2.116 -4.865 2.900 1.00 98.75 186 THR A C 1
ATOM 1421 O O . THR A 1 186 ? 1.555 -4.979 3.991 1.00 98.75 186 THR A O 1
ATOM 1424 N N . MET A 1 187 ? 1.569 -4.194 1.885 1.00 98.75 187 MET A N 1
ATOM 1425 C CA . MET A 1 187 ? 0.259 -3.552 1.946 1.00 98.75 187 MET A CA 1
ATOM 1426 C C . MET A 1 187 ? -0.854 -4.582 2.170 1.00 98.75 187 MET A C 1
ATOM 1428 O O . MET A 1 187 ? -1.636 -4.419 3.103 1.00 98.75 187 MET A O 1
ATOM 1432 N N . GLN A 1 188 ? -0.872 -5.677 1.403 1.00 98.75 188 GLN A N 1
ATOM 1433 C CA . GLN A 1 188 ? -1.849 -6.761 1.573 1.00 98.75 188 GLN A CA 1
ATOM 1434 C C . GL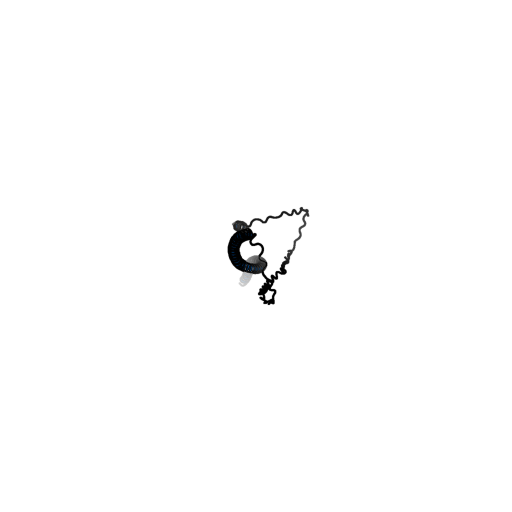N A 1 188 ? -1.786 -7.381 2.977 1.00 98.75 188 GLN A C 1
ATOM 1436 O O . GLN A 1 188 ? -2.816 -7.604 3.613 1.00 98.75 188 GLN A O 1
ATOM 1441 N N . SER A 1 189 ? -0.581 -7.605 3.513 1.00 98.69 189 SER A N 1
ATOM 1442 C CA . SER A 1 189 ? -0.411 -8.090 4.888 1.00 98.69 189 SER A CA 1
ATOM 1443 C C . SER A 1 189 ? -1.003 -7.119 5.920 1.00 98.69 189 SER A C 1
ATOM 1445 O O . SER A 1 189 ? -1.693 -7.547 6.849 1.00 98.69 189 SER A O 1
ATOM 1447 N N . LYS A 1 190 ? -0.792 -5.809 5.742 1.00 98.75 190 LYS A N 1
ATOM 1448 C CA . LYS A 1 190 ? -1.342 -4.778 6.633 1.00 98.75 190 LYS A CA 1
ATOM 1449 C C . LYS A 1 190 ? -2.861 -4.652 6.533 1.00 98.75 190 LYS A C 1
ATOM 1451 O O . LYS A 1 190 ? -3.511 -4.401 7.546 1.00 98.75 190 LYS A O 1
ATOM 1456 N N . GLU A 1 191 ? -3.443 -4.851 5.355 1.00 98.81 191 GLU A N 1
ATOM 1457 C CA . GLU A 1 191 ? -4.900 -4.872 5.181 1.00 98.81 191 GLU A CA 1
ATOM 1458 C C . GLU A 1 191 ? -5.557 -6.000 5.987 1.00 98.81 191 GLU A C 1
ATOM 1460 O O . GLU A 1 191 ? -6.577 -5.769 6.647 1.00 98.81 191 GLU A O 1
ATOM 1465 N N . VAL A 1 192 ? -4.943 -7.189 6.003 1.00 98.62 192 VAL A N 1
ATOM 1466 C CA . VAL A 1 192 ? -5.393 -8.324 6.826 1.00 98.62 192 VAL A CA 1
ATOM 1467 C C . VAL A 1 192 ? -5.301 -7.991 8.318 1.00 98.62 192 VAL A C 1
ATOM 1469 O O . VAL A 1 192 ? -6.288 -8.143 9.038 1.00 98.62 192 VAL A O 1
ATOM 1472 N N . GLU A 1 193 ? -4.170 -7.449 8.779 1.00 98.81 193 GLU A N 1
ATOM 1473 C CA . GLU A 1 193 ? -3.984 -7.042 10.183 1.00 98.81 193 GLU A CA 1
ATOM 1474 C C . GLU A 1 193 ? -5.048 -6.014 10.623 1.00 98.81 193 GLU A C 1
ATOM 1476 O O . GLU A 1 193 ? -5.655 -6.130 11.691 1.00 98.81 193 GLU A O 1
ATOM 1481 N N . ILE A 1 194 ? -5.347 -5.026 9.771 1.00 98.69 194 ILE A N 1
ATOM 1482 C CA . ILE A 1 194 ? -6.397 -4.031 10.031 1.00 98.69 194 ILE A CA 1
ATOM 1483 C C . ILE A 1 194 ? -7.774 -4.698 10.151 1.00 98.69 194 ILE A C 1
ATOM 1485 O O . ILE A 1 194 ? -8.580 -4.294 10.999 1.00 98.69 194 ILE A O 1
ATOM 1489 N N . MET A 1 195 ? -8.072 -5.698 9.319 1.00 98.56 195 MET A N 1
ATOM 1490 C CA . MET A 1 195 ? -9.336 -6.433 9.372 1.00 98.56 195 MET A CA 1
ATOM 1491 C C . MET A 1 195 ? -9.489 -7.195 10.696 1.00 98.56 195 MET A C 1
ATOM 1493 O O . MET A 1 195 ? -10.531 -7.084 11.349 1.00 98.56 195 MET A O 1
ATOM 1497 N N . GLU A 1 196 ? -8.443 -7.889 11.143 1.00 98.75 196 GLU A N 1
ATOM 1498 C CA . GLU A 1 196 ? -8.432 -8.610 12.421 1.00 98.75 196 GLU A CA 1
ATOM 1499 C C . GLU A 1 196 ? -8.593 -7.666 13.619 1.00 98.75 196 GLU A C 1
ATOM 1501 O O . GLU A 1 196 ? -9.412 -7.906 14.514 1.00 98.75 196 GLU A O 1
ATOM 1506 N N . LEU A 1 197 ? -7.876 -6.539 13.621 1.00 98.75 197 LEU A N 1
ATOM 1507 C CA . LEU A 1 197 ? -8.003 -5.523 14.667 1.00 98.75 197 LEU A CA 1
ATOM 1508 C C . LEU A 1 197 ? -9.421 -4.941 14.726 1.00 98.75 197 LEU A C 1
ATOM 1510 O O . LEU A 1 197 ? -9.964 -4.733 15.816 1.00 98.75 197 LEU A O 1
ATOM 1514 N N . ARG A 1 198 ? -10.065 -4.716 13.573 1.00 98.69 198 ARG A N 1
ATOM 1515 C CA . ARG A 1 198 ? -11.464 -4.259 13.509 1.00 98.69 198 ARG A CA 1
ATOM 1516 C C . ARG A 1 198 ? -12.431 -5.287 14.095 1.00 98.69 198 ARG A C 1
ATOM 1518 O O . ARG A 1 198 ? -13.335 -4.890 14.837 1.00 98.69 198 ARG A O 1
ATOM 1525 N N . LEU A 1 199 ? -12.230 -6.575 13.814 1.00 98.75 199 LEU A N 1
ATOM 1526 C CA . LEU A 1 199 ? -13.034 -7.663 14.378 1.00 98.75 199 LEU A CA 1
ATOM 1527 C C . LEU A 1 199 ? -12.882 -7.735 15.904 1.00 98.75 199 LEU A C 1
ATOM 1529 O O . LEU A 1 199 ? -13.875 -7.748 16.636 1.00 98.75 199 LEU A O 1
ATOM 1533 N N . ASN A 1 200 ? -11.643 -7.698 16.397 1.00 98.75 200 ASN A N 1
ATOM 1534 C CA . ASN A 1 200 ? -11.349 -7.716 17.829 1.00 98.75 200 ASN A CA 1
ATOM 1535 C C . ASN A 1 200 ? -11.949 -6.507 18.555 1.00 98.75 200 ASN A C 1
ATOM 1537 O O . ASN A 1 200 ? -12.554 -6.658 19.620 1.00 98.75 200 ASN A O 1
ATOM 1541 N N . ARG A 1 201 ? -11.860 -5.316 17.951 1.00 98.75 201 ARG A N 1
ATOM 1542 C CA . ARG A 1 201 ? -12.502 -4.101 18.465 1.00 98.75 201 ARG A CA 1
ATOM 1543 C C . ARG A 1 201 ? -14.016 -4.276 18.597 1.00 98.75 201 ARG A C 1
ATOM 1545 O O . ARG A 1 201 ? -14.561 -3.955 19.649 1.00 98.75 201 ARG A O 1
ATOM 1552 N N . SER A 1 202 ? -14.686 -4.811 17.572 1.00 98.69 202 SER A N 1
ATOM 1553 C CA . SER A 1 202 ? -16.135 -5.062 17.607 1.00 98.69 202 SER A CA 1
ATOM 1554 C C . SER A 1 202 ? -16.521 -6.040 18.725 1.00 98.69 202 SER A C 1
ATOM 1556 O O . SER A 1 202 ? -17.431 -5.768 19.511 1.00 98.69 202 SER A O 1
ATOM 1558 N N . LYS A 1 203 ? -15.768 -7.138 18.879 1.00 98.81 203 LYS A N 1
ATOM 1559 C CA . LYS A 1 203 ? -15.981 -8.121 19.953 1.00 98.81 203 LYS A CA 1
ATOM 1560 C C . LYS A 1 203 ? -15.847 -7.496 21.345 1.00 98.81 203 LYS A C 1
ATOM 1562 O O . LYS A 1 203 ? -16.680 -7.743 22.220 1.00 98.81 203 LYS A O 1
ATOM 1567 N N . LEU A 1 204 ? -14.818 -6.673 21.553 1.00 98.69 204 LEU A N 1
ATOM 1568 C CA . LEU A 1 204 ? -14.617 -5.951 22.811 1.00 98.69 204 LEU A CA 1
ATOM 1569 C C . LEU A 1 204 ? -15.735 -4.939 23.075 1.00 98.69 204 LEU A C 1
ATOM 1571 O O . LEU A 1 204 ? -16.204 -4.840 24.206 1.00 98.69 204 LEU A O 1
ATOM 1575 N N . GLU A 1 205 ? -16.212 -4.236 22.050 1.00 98.81 205 GLU A N 1
ATOM 1576 C CA . GLU A 1 205 ? -17.321 -3.290 22.182 1.00 98.81 205 GLU A CA 1
ATOM 1577 C C . GLU A 1 205 ? -18.607 -3.980 22.661 1.00 98.81 205 GLU A C 1
ATOM 1579 O O . GLU A 1 205 ? -19.268 -3.493 23.584 1.00 98.81 205 GLU A O 1
ATOM 1584 N N . VAL A 1 206 ? -18.938 -5.144 22.091 1.00 98.69 206 VAL A N 1
ATOM 1585 C CA . VAL A 1 206 ? -20.084 -5.957 22.527 1.00 98.69 206 VAL A CA 1
ATOM 1586 C C . VAL A 1 206 ? -19.919 -6.397 23.983 1.00 98.69 206 VAL A C 1
ATOM 1588 O O . VAL A 1 206 ? -20.850 -6.237 24.776 1.00 98.69 206 VAL A O 1
ATOM 1591 N N . LYS A 1 207 ? -18.730 -6.884 24.367 1.00 98.88 207 LYS A N 1
ATOM 1592 C CA . LYS A 1 207 ? -18.441 -7.281 25.755 1.00 98.88 207 LYS A CA 1
ATOM 1593 C C . LYS A 1 207 ? -18.604 -6.106 26.725 1.00 98.88 207 LYS A C 1
ATOM 1595 O O . LYS A 1 207 ? -19.255 -6.258 27.755 1.00 98.88 207 LYS A O 1
ATOM 1600 N N . CYS A 1 208 ? -18.093 -4.926 26.377 1.00 98.62 208 CYS A N 1
ATOM 1601 C CA . CYS A 1 208 ? -18.257 -3.708 27.173 1.00 98.62 208 CYS A CA 1
ATOM 1602 C C . CYS A 1 208 ? -19.730 -3.307 27.326 1.00 98.62 208 CYS A C 1
ATOM 1604 O O . CYS A 1 208 ? -20.151 -2.950 28.424 1.00 98.62 208 CYS A O 1
ATOM 1606 N N . LYS A 1 209 ? -20.534 -3.386 26.256 1.00 98.75 209 LYS A N 1
ATOM 1607 C CA . LYS A 1 209 ? -21.984 -3.128 26.330 1.00 98.75 209 LYS A CA 1
ATOM 1608 C C . LYS A 1 209 ? -22.691 -4.126 27.249 1.00 98.75 209 LYS A C 1
ATOM 1610 O O . LYS A 1 209 ? -23.585 -3.723 27.984 1.00 98.75 209 LYS A O 1
ATOM 1615 N N . SER A 1 210 ? -22.286 -5.397 27.223 1.00 98.88 210 SER A N 1
ATOM 1616 C CA . SER A 1 210 ? -22.841 -6.427 28.105 1.00 98.88 210 SER A CA 1
ATOM 1617 C C . SER A 1 210 ? -22.539 -6.157 29.574 1.00 98.88 210 SER A C 1
ATOM 1619 O O . SER A 1 210 ? -23.464 -6.092 30.374 1.00 98.88 210 SER A O 1
ATOM 1621 N N . LEU A 1 211 ? -21.270 -5.915 29.908 1.00 98.81 211 LEU A N 1
ATOM 1622 C CA . LEU A 1 211 ? -20.853 -5.628 31.283 1.00 98.81 211 LEU A CA 1
ATOM 1623 C C . LEU A 1 211 ? -21.500 -4.350 31.827 1.00 98.81 211 LEU A C 1
ATOM 1625 O O . LEU A 1 211 ? -21.864 -4.290 32.993 1.00 98.81 211 LEU A O 1
ATOM 1629 N N . ARG A 1 212 ? -21.688 -3.324 30.986 1.00 98.81 212 ARG A N 1
ATOM 1630 C CA . ARG A 1 212 ? -22.414 -2.112 31.395 1.00 98.81 212 ARG A CA 1
ATOM 1631 C C . ARG A 1 212 ? -23.865 -2.404 31.777 1.00 98.81 212 ARG A C 1
ATOM 1633 O O . ARG A 1 212 ? -24.326 -1.832 32.755 1.00 98.81 212 ARG A O 1
ATOM 1640 N N . ARG A 1 213 ? -24.560 -3.273 31.032 1.00 98.81 213 ARG A N 1
ATOM 1641 C CA . ARG A 1 213 ? -25.935 -3.688 31.362 1.00 98.81 213 ARG A CA 1
ATOM 1642 C C . ARG A 1 213 ? -25.989 -4.446 32.687 1.00 98.81 213 ARG A C 1
ATOM 1644 O O . ARG A 1 213 ? -26.780 -4.092 33.551 1.00 98.81 213 ARG A O 1
ATOM 1651 N N . GLU A 1 214 ? -25.084 -5.399 32.878 1.00 98.81 214 GLU A N 1
ATOM 1652 C CA . GLU A 1 214 ? -24.975 -6.156 34.131 1.00 98.81 214 GLU A CA 1
ATOM 1653 C C . GLU A 1 214 ? -24.711 -5.236 35.334 1.00 98.81 214 GLU A C 1
ATOM 1655 O O . GLU A 1 214 ? -25.372 -5.353 36.361 1.00 98.81 214 GLU A O 1
ATOM 1660 N N . ILE A 1 215 ? -23.818 -4.247 35.192 1.00 98.75 215 ILE A N 1
ATOM 1661 C CA . ILE A 1 215 ? -23.581 -3.239 36.237 1.00 98.75 215 ILE A CA 1
ATOM 1662 C C . ILE A 1 215 ? -24.865 -2.467 36.561 1.00 98.75 215 ILE A C 1
ATOM 1664 O O . ILE A 1 215 ? -25.171 -2.286 37.737 1.00 98.75 215 ILE A O 1
ATOM 1668 N N . THR A 1 216 ? -25.624 -2.023 35.554 1.00 98.75 216 THR A N 1
ATOM 1669 C CA . THR A 1 216 ? -26.877 -1.286 35.794 1.00 98.75 216 THR A CA 1
ATOM 1670 C C . THR A 1 216 ? -27.956 -2.148 36.448 1.00 98.75 216 THR A C 1
ATOM 1672 O O . THR A 1 216 ? -28.694 -1.656 37.296 1.00 98.75 216 THR A O 1
ATOM 1675 N N . GLU A 1 217 ? -28.029 -3.436 36.105 1.00 98.88 217 GLU A N 1
ATOM 1676 C CA . GLU A 1 217 ? -28.952 -4.388 36.733 1.00 98.88 217 GLU A CA 1
ATOM 1677 C C . GLU A 1 217 ? -28.582 -4.613 38.202 1.00 98.88 217 GLU A C 1
ATOM 1679 O O . GLU A 1 217 ? -29.431 -4.478 39.082 1.00 98.88 217 GLU A O 1
ATOM 1684 N N . LEU A 1 218 ? -27.299 -4.859 38.490 1.00 98.81 218 LEU A N 1
ATOM 1685 C CA . LEU A 1 218 ? -26.808 -4.999 39.860 1.00 98.81 218 LEU A CA 1
ATOM 1686 C C . LEU A 1 218 ? -27.065 -3.734 40.690 1.00 98.81 218 LEU A C 1
ATOM 1688 O O . LEU A 1 218 ? -27.484 -3.835 41.842 1.00 98.81 218 LEU A O 1
ATOM 1692 N N . GLN A 1 219 ? -26.878 -2.546 40.112 1.00 98.81 219 GLN A N 1
ATOM 1693 C CA . GLN A 1 219 ? -27.198 -1.279 40.776 1.00 98.81 219 GLN A CA 1
ATOM 1694 C C . GLN A 1 219 ? -28.682 -1.180 41.141 1.00 98.81 219 GLN A C 1
ATOM 1696 O O . GLN A 1 219 ? -28.987 -0.898 42.298 1.00 98.81 219 GLN A O 1
ATOM 1701 N N . ALA A 1 220 ? -29.587 -1.495 40.210 1.00 98.69 220 ALA A N 1
ATOM 1702 C CA . ALA A 1 220 ? -31.024 -1.491 40.475 1.00 98.69 220 ALA A CA 1
ATOM 1703 C C . ALA A 1 220 ? -31.408 -2.492 41.580 1.00 98.69 220 ALA A C 1
ATOM 1705 O O . ALA A 1 220 ? -32.147 -2.146 42.497 1.00 98.69 220 ALA A O 1
ATOM 1706 N N . THR A 1 221 ? -30.852 -3.712 41.553 1.00 98.81 221 THR A N 1
ATOM 1707 C CA . THR A 1 221 ? -31.116 -4.704 42.614 1.00 98.81 221 THR A CA 1
ATOM 1708 C C . THR A 1 221 ? -30.629 -4.236 43.985 1.00 98.81 221 THR A C 1
ATOM 1710 O O . THR A 1 221 ? -31.311 -4.441 44.986 1.00 98.81 221 THR A O 1
ATOM 1713 N N . ASN A 1 222 ? -29.474 -3.568 44.044 1.00 98.69 222 ASN A N 1
ATOM 1714 C CA . ASN A 1 222 ? -28.941 -3.025 45.286 1.00 98.69 222 ASN A CA 1
ATOM 1715 C C . ASN A 1 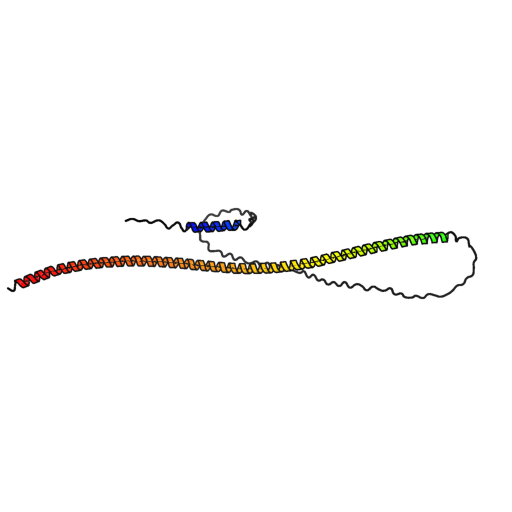222 ? -29.813 -1.879 45.826 1.00 98.69 222 ASN A C 1
ATOM 1717 O O . ASN A 1 222 ? -30.036 -1.806 47.030 1.00 98.69 222 ASN A O 1
ATOM 1721 N N . GLU A 1 223 ? -30.339 -1.013 44.956 1.00 98.81 223 GLU A N 1
ATOM 1722 C CA . GLU A 1 223 ? -31.287 0.042 45.342 1.00 98.81 223 GLU A CA 1
ATOM 1723 C C . GLU A 1 223 ? -32.569 -0.550 45.946 1.00 98.81 223 GLU A C 1
ATOM 1725 O O . GLU A 1 223 ? -32.960 -0.149 47.042 1.00 98.81 223 GLU A O 1
ATOM 1730 N N . THR A 1 224 ? -33.156 -1.572 45.312 1.00 98.81 224 THR A N 1
ATOM 1731 C CA . THR A 1 224 ? -34.329 -2.280 45.854 1.00 98.81 224 THR A CA 1
ATOM 1732 C C . THR A 1 224 ? -34.043 -2.904 47.221 1.00 98.81 224 THR A C 1
ATOM 1734 O O . THR A 1 224 ? -34.826 -2.734 48.152 1.00 98.81 224 THR A O 1
ATOM 1737 N N . LEU A 1 225 ? -32.895 -3.569 47.394 1.00 98.81 225 LEU A N 1
ATOM 1738 C CA . LEU A 1 225 ? -32.515 -4.149 48.687 1.00 98.81 225 LEU A CA 1
ATOM 1739 C C . LEU A 1 225 ? -32.316 -3.083 49.775 1.00 98.81 225 LEU A C 1
ATOM 1741 O O . LEU A 1 225 ? -32.664 -3.313 50.935 1.00 98.81 225 LEU A O 1
ATOM 1745 N N . ILE A 1 226 ? -31.766 -1.914 49.426 1.00 98.75 226 ILE A N 1
ATOM 1746 C CA . ILE A 1 226 ? -31.630 -0.781 50.354 1.00 98.75 226 ILE A CA 1
ATOM 1747 C C . ILE A 1 226 ? -33.013 -0.289 50.801 1.00 98.75 226 ILE A C 1
ATOM 1749 O O . ILE A 1 226 ? -33.215 -0.039 51.992 1.00 98.75 226 ILE A O 1
ATOM 1753 N N . GLU A 1 227 ? -33.966 -0.161 49.877 1.00 98.75 227 GLU A N 1
ATOM 1754 C CA . GLU A 1 227 ? -35.349 0.223 50.181 1.00 98.75 227 GLU A CA 1
ATOM 1755 C C . GLU A 1 227 ? -36.033 -0.798 51.101 1.00 98.75 227 GLU A C 1
ATOM 1757 O O . GLU A 1 227 ? -36.555 -0.414 52.150 1.00 98.75 227 GLU A O 1
ATOM 1762 N N . GLU A 1 228 ? -35.941 -2.093 50.785 1.00 98.75 228 GLU A N 1
ATOM 1763 C CA . GLU A 1 228 ? -36.478 -3.176 51.619 1.00 98.75 228 GLU A CA 1
ATOM 1764 C C . GLU A 1 228 ? -35.884 -3.162 53.035 1.00 98.75 228 GLU A C 1
ATOM 1766 O O . GLU A 1 228 ? -36.618 -3.236 54.025 1.00 98.75 228 GLU A O 1
ATOM 1771 N N . CYS A 1 229 ? -34.561 -3.000 53.162 1.00 98.62 229 CYS A N 1
ATOM 1772 C CA . CYS A 1 229 ? -33.896 -2.892 54.462 1.00 98.62 229 CYS A CA 1
ATOM 1773 C C . CYS A 1 229 ? -34.415 -1.699 55.278 1.00 98.62 229 CYS A C 1
ATOM 1775 O O . CYS A 1 229 ? -34.601 -1.811 56.493 1.00 98.62 229 CYS A O 1
ATOM 1777 N N . ASN A 1 230 ? -34.664 -0.559 54.627 1.00 98.62 230 ASN A N 1
ATOM 1778 C CA . ASN A 1 230 ? -35.214 0.622 55.287 1.00 98.62 230 ASN A CA 1
ATOM 1779 C C . ASN A 1 230 ? -36.657 0.389 55.761 1.00 98.62 230 ASN A C 1
ATOM 1781 O O . ASN A 1 230 ? -36.976 0.742 56.898 1.00 98.62 230 ASN A O 1
ATOM 1785 N N . SER A 1 231 ? -37.504 -0.246 54.945 1.00 98.81 231 SER A N 1
ATOM 1786 C CA . SER A 1 231 ? -38.870 -0.621 55.335 1.00 98.81 231 SER A CA 1
ATOM 1787 C C . SER A 1 231 ? -38.885 -1.600 56.511 1.00 98.81 231 SER A C 1
ATOM 1789 O O . SER A 1 231 ? -39.616 -1.388 57.478 1.00 98.81 231 SER A O 1
ATOM 1791 N N . ILE A 1 232 ? -38.029 -2.630 56.487 1.00 98.62 232 ILE A N 1
ATOM 1792 C CA . ILE A 1 232 ? -37.888 -3.587 57.597 1.00 98.62 232 ILE A CA 1
ATOM 1793 C C . ILE A 1 232 ? -37.440 -2.872 58.876 1.00 98.62 232 ILE A C 1
ATOM 1795 O O . ILE A 1 232 ? -37.970 -3.138 59.955 1.00 98.62 232 ILE A O 1
ATOM 1799 N N . LYS A 1 233 ? -36.483 -1.941 58.774 1.00 98.75 233 LYS A N 1
ATOM 1800 C CA . LYS A 1 233 ? -36.010 -1.158 59.921 1.00 98.75 233 LYS A CA 1
ATOM 1801 C C . LYS A 1 233 ? -37.130 -0.315 60.540 1.00 98.75 233 LYS A C 1
ATOM 1803 O O . LYS A 1 233 ? -37.252 -0.304 61.763 1.00 98.75 233 LYS A O 1
ATOM 1808 N N . GLN A 1 234 ? -37.949 0.349 59.722 1.00 98.75 234 GLN A N 1
ATOM 1809 C CA . GLN A 1 234 ? -39.103 1.125 60.194 1.00 98.75 234 GLN A CA 1
ATOM 1810 C C . GLN A 1 234 ? -40.131 0.235 60.899 1.00 98.75 234 GLN A C 1
ATOM 1812 O O . GLN A 1 234 ? -40.513 0.528 62.031 1.00 98.75 234 GLN A O 1
ATOM 1817 N N . LEU A 1 235 ? -40.492 -0.900 60.294 1.00 98.69 235 LEU A N 1
ATOM 1818 C CA . LEU A 1 235 ? -41.416 -1.862 60.899 1.00 98.69 235 LEU A CA 1
ATOM 1819 C C . LEU A 1 235 ? -40.889 -2.394 62.243 1.00 98.69 235 LEU A C 1
ATOM 1821 O O . LEU A 1 235 ? -41.635 -2.522 63.212 1.00 98.69 235 LEU A O 1
ATOM 1825 N N . ALA A 1 236 ? -39.585 -2.663 62.341 1.00 98.62 236 ALA A N 1
ATOM 1826 C CA . ALA A 1 236 ? -38.958 -3.084 63.591 1.00 98.62 236 ALA A CA 1
ATOM 1827 C C . ALA A 1 236 ? -39.003 -1.991 64.679 1.00 98.62 236 ALA A C 1
ATOM 1829 O O . ALA A 1 236 ? -39.097 -2.302 65.868 1.00 98.62 236 ALA A O 1
ATOM 1830 N N . GLU A 1 237 ? -38.925 -0.712 64.300 1.00 98.69 237 GLU A N 1
ATOM 1831 C CA . GLU A 1 237 ? -39.098 0.413 65.224 1.00 98.69 237 GLU A CA 1
ATOM 1832 C C . GLU A 1 237 ? -40.551 0.559 65.695 1.00 98.69 237 GLU A C 1
ATOM 1834 O O . GLU A 1 237 ? -40.772 0.826 66.877 1.00 98.69 237 GLU A O 1
ATOM 1839 N N . GLU A 1 238 ? -41.529 0.352 64.814 1.00 98.75 238 GLU A N 1
ATOM 1840 C CA . GLU A 1 238 ? -42.960 0.348 65.148 1.00 98.75 238 GLU A CA 1
ATOM 1841 C C . GLU A 1 238 ? -43.313 -0.790 66.107 1.00 98.75 238 GLU A C 1
ATOM 1843 O O . GLU A 1 238 ? -43.834 -0.530 67.192 1.00 98.75 238 GLU A O 1
ATOM 1848 N N . LEU A 1 239 ? -42.907 -2.023 65.791 1.00 98.69 239 LEU A N 1
ATOM 1849 C CA . LEU A 1 239 ? -43.101 -3.184 66.666 1.00 98.69 239 LEU A CA 1
ATOM 1850 C C . LEU A 1 239 ? -42.474 -2.981 68.052 1.00 98.69 239 LEU A C 1
ATOM 1852 O O . LEU A 1 239 ? -43.028 -3.414 69.062 1.00 98.69 239 LEU A O 1
ATOM 1856 N N . ARG A 1 240 ? -41.322 -2.299 68.134 1.00 98.50 240 ARG A N 1
ATOM 1857 C CA . ARG A 1 240 ? -40.696 -1.965 69.423 1.00 98.50 240 ARG A CA 1
ATOM 1858 C C . ARG A 1 240 ? -41.565 -1.004 70.240 1.00 98.50 240 ARG A C 1
ATOM 1860 O O . ARG A 1 240 ? -41.658 -1.179 71.451 1.00 98.50 240 ARG A O 1
ATOM 1867 N N . LYS A 1 241 ? -42.198 -0.015 69.598 1.00 98.62 241 LYS A N 1
ATOM 1868 C CA . LYS A 1 241 ? -43.121 0.921 70.264 1.00 98.62 241 LYS A CA 1
ATOM 1869 C C . LYS A 1 241 ? -44.377 0.203 70.752 1.00 98.62 241 LYS A C 1
ATOM 1871 O O . LYS A 1 241 ? -44.742 0.378 71.911 1.00 98.62 241 LYS A O 1
ATOM 1876 N N . GLU A 1 242 ? -44.995 -0.619 69.903 1.00 98.56 242 GLU A N 1
ATOM 1877 C CA . GLU A 1 242 ? -46.176 -1.416 70.265 1.00 98.56 242 GLU A CA 1
ATOM 1878 C C . GLU A 1 242 ? -45.880 -2.349 71.443 1.00 98.56 242 GLU A C 1
ATOM 1880 O O . GLU A 1 242 ? -46.651 -2.410 72.400 1.00 98.56 242 GLU A O 1
ATOM 1885 N N . LYS A 1 243 ? -44.717 -3.014 71.427 1.00 98.44 243 LYS A N 1
ATOM 1886 C CA . LYS A 1 243 ? -44.262 -3.856 72.536 1.00 98.44 243 LYS A CA 1
ATOM 1887 C C . LYS A 1 243 ? -44.166 -3.074 73.850 1.00 98.44 243 LYS A C 1
ATOM 1889 O O . LYS A 1 243 ? -44.694 -3.541 74.853 1.00 98.44 243 LYS A O 1
ATOM 1894 N N . SER A 1 244 ? -43.527 -1.902 73.860 1.00 98.19 244 SER A N 1
ATOM 1895 C CA . SER A 1 244 ? -43.402 -1.091 75.081 1.00 98.19 244 SER A CA 1
ATOM 1896 C C . SER A 1 244 ? -44.753 -0.595 75.606 1.00 98.19 244 SER A C 1
ATOM 1898 O O . SER A 1 244 ? -44.969 -0.599 76.814 1.00 98.19 244 SER A O 1
ATOM 1900 N N . GLN A 1 245 ? -45.681 -0.220 74.719 1.00 98.12 245 GLN A N 1
ATOM 1901 C CA . GLN A 1 245 ? -47.049 0.147 75.110 1.00 98.12 245 GLN A CA 1
ATOM 1902 C C . GLN A 1 245 ? -47.794 -1.032 75.747 1.00 98.12 245 GLN A C 1
ATOM 1904 O O . GLN A 1 245 ? -48.499 -0.859 76.740 1.00 98.12 245 GLN A O 1
ATOM 1909 N N . LEU A 1 246 ? -47.629 -2.236 75.191 1.00 97.81 246 LEU A N 1
ATOM 1910 C CA . LEU A 1 246 ? -48.227 -3.447 75.744 1.00 97.81 246 LEU A CA 1
ATOM 1911 C C . LEU A 1 246 ? -47.628 -3.797 77.114 1.00 97.81 246 LEU A C 1
ATOM 1913 O O . LEU A 1 246 ? -48.377 -4.117 78.033 1.00 97.81 246 LEU A O 1
ATOM 1917 N N . GLU A 1 247 ? -46.305 -3.693 77.273 1.00 97.25 247 GLU A N 1
ATOM 1918 C CA . GLU A 1 247 ? -45.612 -3.899 78.555 1.00 97.25 247 GLU A CA 1
ATOM 1919 C C . GLU A 1 247 ? -46.114 -2.923 79.638 1.00 97.25 247 GLU A C 1
ATOM 1921 O O . GLU A 1 247 ? -46.434 -3.353 80.747 1.00 97.25 247 GLU A O 1
ATOM 1926 N N . GLU A 1 248 ? -46.275 -1.635 79.315 1.00 96.88 248 GLU A N 1
ATOM 1927 C CA . GLU A 1 248 ? -46.850 -0.626 80.221 1.00 96.88 248 GLU A CA 1
ATOM 1928 C C . GLU A 1 248 ? -48.314 -0.937 80.578 1.00 96.88 248 GLU A C 1
ATOM 1930 O O . GLU A 1 248 ? -48.720 -0.869 81.744 1.00 96.88 248 GLU A O 1
ATOM 1935 N N . HIS A 1 249 ? -49.115 -1.326 79.580 1.00 97.06 249 HIS A N 1
ATOM 1936 C CA . HIS A 1 249 ? -50.507 -1.713 79.788 1.00 97.06 249 HIS A CA 1
ATOM 1937 C C . HIS A 1 249 ? -50.637 -2.968 80.665 1.00 97.06 249 HIS A C 1
ATOM 1939 O O . HIS A 1 249 ? -51.602 -3.069 81.418 1.00 97.06 249 HIS A O 1
ATOM 1945 N N . CYS A 1 250 ? -49.693 -3.912 80.598 1.00 95.50 250 CYS A N 1
ATOM 1946 C CA . CYS A 1 250 ? -49.659 -5.105 81.448 1.00 95.50 250 CYS A CA 1
ATOM 1947 C C . CYS A 1 250 ? -49.185 -4.817 82.885 1.00 95.50 250 CYS A C 1
ATOM 1949 O O . CYS A 1 250 ? -49.734 -5.404 83.814 1.00 95.50 250 CYS A O 1
ATOM 1951 N N . ALA A 1 251 ? -48.244 -3.891 83.096 1.00 95.56 251 ALA A N 1
ATOM 1952 C CA . ALA A 1 251 ? -47.761 -3.530 84.437 1.00 95.56 251 ALA A CA 1
ATOM 1953 C C . ALA A 1 251 ? -48.850 -2.866 85.309 1.00 95.56 251 ALA A C 1
ATOM 1955 O O . ALA A 1 251 ? -49.021 -3.200 86.480 1.00 95.56 251 ALA A O 1
ATOM 1956 N N . ASN A 1 252 ? -49.658 -1.978 84.720 1.00 93.50 252 ASN A N 1
ATOM 1957 C CA . ASN A 1 252 ? -50.747 -1.267 85.408 1.00 93.50 252 ASN A CA 1
ATOM 1958 C C . ASN A 1 252 ? -51.736 -2.171 86.193 1.00 93.50 252 ASN A C 1
ATOM 1960 O O . ASN A 1 252 ? -52.029 -1.887 87.359 1.00 93.50 252 ASN A O 1
ATOM 1964 N N . PRO A 1 253 ? -52.335 -3.218 85.592 1.00 93.00 253 PRO A N 1
ATOM 1965 C CA . PRO A 1 253 ? -53.220 -4.134 86.302 1.00 93.00 253 PRO A CA 1
ATOM 1966 C C . PRO A 1 253 ? -52.478 -5.045 87.288 1.00 93.00 253 PRO A C 1
ATOM 1968 O O . PRO A 1 253 ? -53.064 -5.370 88.320 1.00 93.00 253 PRO A O 1
ATOM 1971 N N . GLU A 1 254 ? -51.221 -5.424 87.031 1.00 90.25 254 GLU A N 1
ATOM 1972 C CA . GLU A 1 254 ? -50.411 -6.177 88.002 1.00 90.25 254 GLU A CA 1
ATOM 1973 C C . GLU A 1 254 ? -50.190 -5.378 89.295 1.00 90.25 254 GLU A C 1
ATOM 1975 O O . GLU A 1 254 ? -50.385 -5.910 90.392 1.00 90.25 254 GLU A O 1
ATOM 1980 N N . ASP A 1 255 ? -49.877 -4.086 89.178 1.00 91.12 255 ASP A N 1
ATOM 1981 C CA . ASP A 1 255 ? -49.723 -3.185 90.322 1.00 91.12 255 ASP A CA 1
ATOM 1982 C C . ASP A 1 255 ? -51.046 -2.977 91.071 1.00 91.12 255 ASP A C 1
ATOM 1984 O O . ASP A 1 255 ? -51.082 -3.027 92.305 1.00 91.12 255 ASP A O 1
ATOM 1988 N N . LYS A 1 256 ? -52.164 -2.820 90.345 1.00 91.38 256 LYS A N 1
ATOM 1989 C CA . LYS A 1 256 ? -53.505 -2.763 90.956 1.00 91.38 256 LYS A CA 1
ATOM 1990 C C . LYS A 1 256 ? -53.815 -4.031 91.745 1.00 91.38 256 LYS A C 1
ATOM 1992 O O . LYS A 1 256 ? -54.273 -3.932 92.880 1.00 91.38 256 LYS A O 1
ATOM 1997 N N . LEU A 1 257 ? -53.561 -5.207 91.167 1.00 87.31 257 LEU A N 1
ATOM 1998 C CA . LEU A 1 257 ? -53.784 -6.490 91.834 1.00 87.31 257 LEU A CA 1
ATOM 1999 C C . LEU A 1 257 ? -52.909 -6.623 93.085 1.00 87.31 257 LEU A C 1
ATOM 2001 O O . LEU A 1 257 ? -53.435 -6.962 94.142 1.00 87.31 257 LEU A O 1
ATOM 2005 N N . ARG A 1 258 ? -51.613 -6.282 93.020 1.00 87.31 258 ARG A N 1
ATOM 2006 C CA . ARG A 1 258 ? -50.742 -6.248 94.213 1.00 87.31 258 ARG A CA 1
ATOM 2007 C C . ARG A 1 258 ? -51.285 -5.338 95.312 1.00 87.31 258 ARG A C 1
ATOM 2009 O O . ARG A 1 258 ? -51.216 -5.721 96.476 1.00 87.31 258 ARG A O 1
ATOM 2016 N N . GLY A 1 259 ? -51.827 -4.171 94.961 1.00 84.31 259 GLY A N 1
ATOM 2017 C CA . GLY A 1 259 ? -52.428 -3.239 95.917 1.00 84.31 259 GLY A CA 1
ATOM 2018 C C . GLY A 1 259 ? -53.584 -3.852 96.712 1.00 84.31 259 GLY A C 1
ATOM 2019 O O . GLY A 1 259 ? -53.603 -3.727 97.933 1.00 84.31 259 GLY A O 1
ATOM 2020 N N . PHE A 1 260 ? -54.492 -4.574 96.043 1.00 85.88 260 PHE A N 1
ATOM 2021 C CA . PHE A 1 260 ? -55.609 -5.262 96.708 1.00 85.88 260 PHE A CA 1
ATOM 2022 C C . PHE A 1 260 ? -55.136 -6.346 97.689 1.00 85.88 260 PHE A C 1
ATOM 2024 O O . PHE A 1 260 ? -55.634 -6.422 98.808 1.00 85.88 260 PHE A O 1
ATOM 2031 N N . TYR A 1 261 ? -54.133 -7.151 97.319 1.00 77.12 261 TYR A N 1
ATOM 2032 C CA . TYR A 1 261 ? -53.644 -8.227 98.193 1.00 77.12 261 TYR A CA 1
ATOM 2033 C C . TYR A 1 261 ? -52.907 -7.726 99.447 1.00 77.12 261 TYR A C 1
ATOM 2035 O O . TYR A 1 261 ? -52.844 -8.455 100.434 1.00 77.12 261 TYR A O 1
ATOM 2043 N N . ILE A 1 262 ? -52.369 -6.500 99.440 1.00 76.56 262 ILE A N 1
ATOM 2044 C CA . ILE A 1 262 ? -51.677 -5.909 100.601 1.00 76.56 262 ILE A CA 1
ATOM 2045 C C . ILE A 1 262 ? -52.674 -5.280 101.590 1.00 76.56 262 ILE A C 1
ATOM 2047 O O . ILE A 1 262 ? -52.417 -5.277 102.792 1.00 76.56 262 ILE A O 1
ATOM 2051 N N . THR A 1 263 ? -53.819 -4.768 101.126 1.00 73.19 263 THR A N 1
ATOM 2052 C CA . THR A 1 263 ? -54.829 -4.154 102.010 1.00 73.19 263 THR A CA 1
ATOM 2053 C C . THR A 1 263 ? -55.653 -5.165 102.804 1.00 73.19 263 THR A C 1
ATOM 2055 O O . THR A 1 263 ? -56.154 -4.814 103.865 1.00 73.19 263 THR A O 1
ATOM 2058 N N . ASP A 1 264 ? -55.748 -6.412 102.340 1.00 61.94 264 ASP A N 1
ATOM 2059 C CA . ASP A 1 264 ? -56.514 -7.474 103.012 1.00 61.94 264 ASP A CA 1
ATOM 2060 C C . ASP A 1 264 ? -55.706 -8.242 104.083 1.00 61.94 264 ASP A C 1
ATOM 2062 O O . ASP A 1 264 ? -56.228 -9.165 104.707 1.00 61.94 264 ASP A O 1
ATOM 2066 N N . THR A 1 265 ? -54.427 -7.903 104.304 1.00 55.66 265 THR A N 1
ATOM 2067 C CA . THR A 1 265 ? -53.546 -8.586 105.281 1.00 55.66 265 THR A CA 1
ATOM 2068 C C . THR A 1 265 ? -53.349 -7.846 106.617 1.00 55.66 265 THR A C 1
ATOM 2070 O O . THR A 1 265 ? -52.477 -8.237 107.395 1.00 55.66 265 THR A O 1
ATOM 2073 N N . VAL A 1 266 ? -54.146 -6.809 106.907 1.00 48.78 266 VAL A N 1
ATOM 2074 C CA . VAL A 1 266 ? -54.176 -6.082 108.200 1.00 48.78 266 VAL A CA 1
ATOM 2075 C C . VAL A 1 266 ? -55.489 -6.354 108.922 1.00 48.78 266 VAL A C 1
ATOM 2077 O O . VAL A 1 266 ? -55.430 -6.631 110.141 1.00 48.78 266 VAL A O 1
#

Radius of gyration: 62.95 Å; chains: 1; bounding box: 122×44×209 Å

Foldseek 3Di:
DDDDDDDDDPPPVVVVVVVVVVVVVVCVPDPDDDPPPPDPDDDDDDDDDDDDDDDDDPPPPDDPPPPPPPDDDPPPPPPPPPDDDPDDDDPDDDDDDDDDDDDDDDPDDPDDPPVVVVVVVVVVVVVVVVVVVVVVVVVVVVVVVVVVVVVVVVVVVVVVVVVVVVVVVVVVVVVVVVVVVVVVVVVVVVVVVVVVVVVVVVVVVVVVVVVVVVVVVVVVVVVVVVVVVVVVVVVVVVVVVVVVVVVVVVVVVVVVVVVVVVVVPD

Organism: Hibiscus syriacus (NCBI:txid106335)